Protein AF-0000000065873848 (afdb_homodimer)

Structure (mmCIF, N/CA/C/O backbone):
data_AF-0000000065873848-model_v1
#
loop_
_entity.id
_entity.type
_entity.pdbx_description
1 polymer 'Effector EagT6'
#
loop_
_atom_site.group_PDB
_atom_site.id
_atom_site.type_symbol
_atom_site.label_atom_id
_atom_site.label_alt_id
_atom_site.label_comp_id
_atom_site.label_asym_id
_atom_site.label_entity_id
_atom_site.label_seq_id
_atom_site.pdbx_PDB_ins_code
_atom_site.Cartn_x
_atom_site.Cartn_y
_atom_site.Cartn_z
_atom_site.occupancy
_atom_site.B_iso_or_equiv
_atom_site.auth_seq_id
_atom_site.auth_comp_id
_atom_site.auth_asym_id
_atom_site.auth_atom_id
_atom_site.pdbx_PDB_model_num
ATOM 1 N N . MET A 1 1 ? 19.609 -7.211 -2.258 1 93.44 1 MET A N 1
ATOM 2 C CA . MET A 1 1 ? 18.219 -7.328 -1.819 1 93.44 1 MET A CA 1
ATOM 3 C C . MET A 1 1 ? 18.031 -6.715 -0.436 1 93.44 1 MET A C 1
ATOM 5 O O . MET A 1 1 ? 18.953 -6.695 0.371 1 93.44 1 MET A O 1
ATOM 9 N N . THR A 1 2 ? 16.875 -6.137 -0.224 1 93.19 2 THR A N 1
ATOM 10 C CA . THR A 1 2 ? 16.547 -5.496 1.043 1 93.19 2 THR A CA 1
ATOM 11 C C . THR A 1 2 ? 15.289 -6.105 1.647 1 93.19 2 THR A C 1
ATOM 13 O O . THR A 1 2 ? 14.312 -6.367 0.936 1 93.19 2 THR A O 1
ATOM 16 N N . LEU A 1 3 ? 15.391 -6.34 2.955 1 95.75 3 LEU A N 1
ATOM 17 C CA . LEU A 1 3 ? 14.203 -6.812 3.662 1 95.75 3 LEU A CA 1
ATOM 18 C C . LEU A 1 3 ? 13.109 -5.754 3.645 1 95.75 3 LEU A C 1
ATOM 20 O O . LEU A 1 3 ? 13.344 -4.602 4.02 1 95.75 3 LEU A O 1
ATOM 24 N N . TYR A 1 4 ? 11.984 -6.121 3.141 1 96.69 4 TYR A N 1
ATOM 25 C CA . TYR A 1 4 ? 10.812 -5.262 3.049 1 96.69 4 TYR A CA 1
ATOM 26 C C . TYR A 1 4 ? 9.664 -5.816 3.893 1 96.69 4 TYR A C 1
ATOM 28 O O . TYR A 1 4 ? 9.352 -7.004 3.816 1 96.69 4 TYR A O 1
ATOM 36 N N . ARG A 1 5 ? 9.039 -4.875 4.59 1 95.75 5 ARG A N 1
ATOM 37 C CA . ARG A 1 5 ? 7.988 -5.289 5.52 1 95.75 5 ARG A CA 1
ATOM 38 C C . ARG A 1 5 ? 6.625 -4.797 5.055 1 95.75 5 ARG A C 1
ATOM 40 O O . ARG A 1 5 ? 6.457 -3.613 4.746 1 95.75 5 ARG A O 1
ATOM 47 N N . LEU A 1 6 ? 5.703 -5.684 4.859 1 96.44 6 LEU A N 1
ATOM 48 C CA . LEU A 1 6 ? 4.289 -5.336 4.801 1 96.44 6 LEU A CA 1
ATOM 49 C C . LEU A 1 6 ? 3.541 -5.906 6.004 1 96.44 6 LEU A C 1
ATOM 51 O O . LEU A 1 6 ? 4.109 -6.672 6.785 1 96.44 6 LEU A O 1
ATOM 55 N N . HIS A 1 7 ? 2.32 -5.473 6.211 1 95.88 7 HIS A N 1
ATOM 56 C CA . HIS A 1 7 ? 1.551 -5.848 7.395 1 95.88 7 HIS A CA 1
ATOM 57 C C . HIS A 1 7 ? 1.408 -7.363 7.496 1 95.88 7 HIS A C 1
ATOM 59 O O . HIS A 1 7 ? 1.459 -7.922 8.594 1 95.88 7 HIS A O 1
ATOM 65 N N . GLU A 1 8 ? 1.325 -8.086 6.375 1 96.38 8 GLU A N 1
ATOM 66 C CA . GLU A 1 8 ? 0.971 -9.5 6.355 1 96.38 8 GLU A CA 1
ATOM 67 C C . GLU A 1 8 ? 2.213 -10.375 6.234 1 96.38 8 GLU A C 1
ATOM 69 O O . GLU A 1 8 ? 2.143 -11.594 6.426 1 96.38 8 GLU A O 1
ATOM 74 N N . ALA A 1 9 ? 3.357 -9.758 5.879 1 96.62 9 ALA A N 1
ATOM 75 C CA . ALA A 1 9 ? 4.5 -10.602 5.543 1 96.62 9 ALA A CA 1
ATOM 76 C C . ALA A 1 9 ? 5.789 -9.789 5.488 1 96.62 9 ALA A C 1
ATOM 78 O O . ALA A 1 9 ? 5.75 -8.555 5.473 1 96.62 9 ALA A O 1
ATOM 79 N N . ASP A 1 10 ? 6.852 -10.508 5.48 1 97.12 10 ASP A N 1
ATOM 80 C CA . ASP A 1 10 ? 8.164 -9.984 5.117 1 97.12 10 ASP A CA 1
ATOM 81 C C . ASP A 1 10 ? 8.672 -10.625 3.826 1 97.12 10 ASP A C 1
ATOM 83 O O . ASP A 1 10 ? 8.367 -11.781 3.543 1 97.12 10 ASP A O 1
ATOM 87 N N . LEU A 1 11 ? 9.391 -9.844 3.064 1 97.88 11 LEU A N 1
ATOM 88 C CA . LEU A 1 11 ? 10.07 -10.406 1.9 1 97.88 11 LEU A CA 1
ATOM 89 C C . LEU A 1 11 ? 11.312 -9.586 1.549 1 97.88 11 LEU A C 1
ATOM 91 O O . LEU A 1 11 ? 11.492 -8.477 2.055 1 97.88 11 LEU A O 1
ATOM 95 N N . GLU A 1 12 ? 12.164 -10.125 0.773 1 97.94 12 GLU A N 1
ATOM 96 C CA . GLU A 1 12 ? 13.312 -9.383 0.254 1 97.94 12 GLU A CA 1
ATOM 97 C C . GLU A 1 12 ? 13.047 -8.891 -1.169 1 97.94 12 GLU A C 1
ATOM 99 O O . GLU A 1 12 ? 12.625 -9.672 -2.027 1 97.94 12 GLU A O 1
ATOM 104 N N . ILE A 1 13 ? 13.234 -7.637 -1.353 1 97.69 13 ILE A N 1
ATOM 105 C CA . ILE A 1 13 ? 13.031 -7.07 -2.682 1 97.69 13 ILE A CA 1
ATOM 106 C C . ILE A 1 13 ? 14.367 -6.613 -3.26 1 97.69 13 ILE A C 1
ATOM 108 O O . ILE A 1 13 ? 15.227 -6.105 -2.533 1 97.69 13 ILE A O 1
ATOM 112 N N . PRO A 1 14 ? 14.539 -6.852 -4.625 1 97 14 PRO A N 1
ATOM 113 C CA . PRO A 1 14 ? 15.75 -6.309 -5.246 1 97 14 PRO A CA 1
ATOM 114 C C . PRO A 1 14 ? 15.914 -4.809 -5.004 1 97 14 PRO A C 1
ATOM 116 O O . PRO A 1 14 ? 14.93 -4.062 -5.039 1 97 14 PRO A O 1
ATOM 119 N N . ASP A 1 15 ? 17.188 -4.324 -4.883 1 94.75 15 ASP A N 1
ATOM 120 C CA . ASP A 1 15 ? 17.484 -2.926 -4.578 1 94.75 15 ASP A CA 1
ATOM 121 C C . ASP A 1 15 ? 17.047 -2.012 -5.723 1 94.75 15 ASP A C 1
ATOM 123 O O . ASP A 1 15 ? 16.703 -0.852 -5.5 1 94.75 15 ASP A O 1
ATOM 127 N N . ALA A 1 16 ? 17.031 -2.549 -6.855 1 95.5 16 ALA A N 1
ATOM 128 C CA . ALA A 1 16 ? 16.75 -1.754 -8.047 1 95.5 16 ALA A CA 1
ATOM 129 C C . ALA A 1 16 ? 15.25 -1.505 -8.195 1 95.5 16 ALA A C 1
ATOM 131 O O . ALA A 1 16 ? 14.828 -0.668 -8.992 1 95.5 16 ALA A O 1
ATOM 132 N N . TRP A 1 17 ? 14.398 -2.234 -7.418 1 97.31 17 TRP A N 1
ATOM 133 C CA . TRP A 1 17 ? 12.961 -2.031 -7.5 1 97.31 17 TRP A CA 1
ATOM 134 C C . TRP A 1 17 ? 12.547 -0.736 -6.805 1 97.31 17 TRP A C 1
ATOM 136 O O . TRP A 1 17 ? 13.055 -0.416 -5.73 1 97.31 17 TRP A O 1
ATOM 146 N N . GLN A 1 18 ? 11.688 -0.024 -7.438 1 96.19 18 GLN A N 1
ATOM 147 C CA . GLN A 1 18 ? 11.211 1.233 -6.871 1 96.19 18 GLN A CA 1
ATOM 148 C C . GLN A 1 18 ? 9.906 1.032 -6.113 1 96.19 18 GLN A C 1
ATOM 150 O O . GLN A 1 18 ? 8.906 0.602 -6.691 1 96.19 18 GLN A O 1
ATOM 155 N N . ASP A 1 19 ? 9.992 1.387 -4.836 1 96.75 19 ASP A N 1
ATOM 156 C CA . ASP A 1 19 ? 8.82 1.24 -3.982 1 96.75 19 ASP A CA 1
ATOM 157 C C . ASP A 1 19 ? 7.871 2.426 -4.145 1 96.75 19 ASP A C 1
ATOM 159 O O . ASP A 1 19 ? 8.227 3.561 -3.816 1 96.75 19 ASP A O 1
ATOM 163 N N . GLN A 1 20 ? 6.664 2.105 -4.66 1 97.38 20 GLN A N 1
ATOM 164 C CA . GLN A 1 20 ? 5.621 3.113 -4.84 1 97.38 20 GLN A CA 1
ATOM 165 C C . GLN A 1 20 ? 4.355 2.736 -4.078 1 97.38 20 GLN A C 1
ATOM 167 O O . GLN A 1 20 ? 3.244 3.033 -4.523 1 97.38 20 GLN A O 1
ATOM 172 N N . SER A 1 21 ? 4.523 2.111 -2.941 1 98.12 21 SER A N 1
ATOM 173 C CA . SER A 1 21 ? 3.436 1.552 -2.146 1 98.12 21 SER A CA 1
ATOM 174 C C . SER A 1 21 ? 2.521 2.648 -1.611 1 98.12 21 SER A C 1
ATOM 176 O O . SER A 1 21 ? 2.973 3.766 -1.346 1 98.12 21 SER A O 1
ATOM 178 N N . ILE A 1 22 ? 1.263 2.268 -1.478 1 98.56 22 ILE A N 1
ATOM 179 C CA . ILE A 1 22 ? 0.252 3.129 -0.872 1 98.56 22 ILE A CA 1
ATOM 180 C C . ILE A 1 22 ? -0.549 2.338 0.16 1 98.56 22 ILE A C 1
ATOM 182 O O . ILE A 1 22 ? -1.135 1.301 -0.162 1 98.56 22 ILE A O 1
ATOM 186 N N . ASN A 1 23 ? -0.524 2.811 1.382 1 98.56 23 ASN A N 1
ATOM 187 C CA . ASN A 1 23 ? -1.433 2.262 2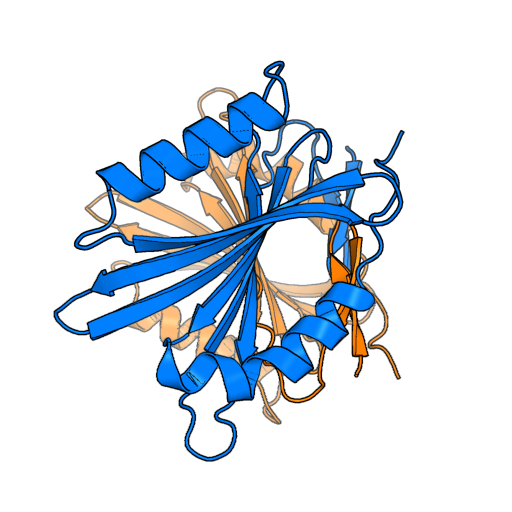.383 1 98.56 23 ASN A CA 1
ATOM 188 C C . ASN A 1 23 ? -2.734 3.057 2.455 1 98.56 23 ASN A C 1
ATOM 190 O O . ASN A 1 23 ? -2.715 4.27 2.672 1 98.56 23 ASN A O 1
ATOM 194 N N . ILE A 1 24 ? -3.787 2.322 2.23 1 98.62 24 ILE A N 1
ATOM 195 C CA . ILE A 1 24 ? -5.094 2.967 2.141 1 98.62 24 ILE A CA 1
ATOM 196 C C . ILE A 1 24 ? -6.035 2.377 3.189 1 98.62 24 ILE A C 1
ATOM 198 O O . ILE A 1 24 ? -6.207 1.159 3.264 1 98.62 24 ILE A O 1
ATOM 202 N N . PHE A 1 25 ? -6.664 3.277 3.951 1 98.5 25 PHE A N 1
ATOM 203 C CA . PHE A 1 25 ? -7.691 2.893 4.91 1 98.5 25 PHE A CA 1
ATOM 204 C C . PHE A 1 25 ? -8.992 3.635 4.637 1 98.5 25 PHE A C 1
ATOM 206 O O . PHE A 1 25 ? -9.008 4.863 4.531 1 98.5 25 PHE A O 1
ATOM 213 N N . LYS A 1 26 ? -10.008 2.869 4.527 1 98.25 26 LYS A N 1
ATOM 214 C CA . LYS A 1 26 ? -11.336 3.463 4.453 1 98.25 26 LYS A CA 1
ATOM 215 C C . LYS A 1 26 ? -11.945 3.623 5.848 1 98.25 26 LYS A C 1
ATOM 217 O O . LYS A 1 26 ? -11.984 2.668 6.625 1 98.25 26 LYS A O 1
ATOM 222 N N . LEU A 1 27 ? -12.281 4.824 6.109 1 98.31 27 LEU A N 1
ATOM 223 C CA . LEU A 1 27 ? -12.938 5.129 7.375 1 98.31 27 LEU A CA 1
ATOM 224 C C . LEU A 1 27 ? -14.453 5.074 7.23 1 98.31 27 LEU A C 1
ATOM 226 O O . LEU A 1 27 ? -15.016 5.68 6.316 1 98.31 27 LEU A O 1
ATOM 230 N N . PRO A 1 28 ? -15.07 4.336 8.164 1 97.62 28 PRO A N 1
ATOM 231 C CA . PRO A 1 28 ? -16.531 4.293 8.078 1 97.62 28 PRO A CA 1
ATOM 232 C C . PRO A 1 28 ? -17.188 5.621 8.445 1 97.62 28 PRO A C 1
ATOM 234 O O . PRO A 1 28 ? -16.547 6.484 9.047 1 97.62 28 PRO A O 1
ATOM 237 N N . ALA A 1 29 ? -18.453 5.699 7.977 1 96.5 29 ALA A N 1
ATOM 238 C CA . ALA A 1 29 ? -19.234 6.848 8.422 1 96.5 29 ALA A CA 1
ATOM 239 C C . ALA A 1 29 ? -19.281 6.91 9.945 1 96.5 29 ALA A C 1
ATOM 241 O O . ALA A 1 29 ? -19.172 5.887 10.625 1 96.5 29 ALA A O 1
ATOM 242 N N . SER A 1 30 ? -19.297 8.094 10.461 1 92.06 30 SER A N 1
ATOM 243 C CA . SER A 1 30 ? -19.359 8.352 11.891 1 92.06 30 SER A CA 1
ATOM 244 C C . SER A 1 30 ? -20.391 9.438 12.211 1 92.06 30 SER A C 1
ATOM 246 O O . SER A 1 30 ? -20.172 10.609 11.898 1 92.06 30 SER A O 1
ATOM 248 N N . GLY A 1 31 ? -21.484 9.016 12.836 1 92.88 31 GLY A N 1
ATOM 249 C CA . GLY A 1 31 ? -22.562 9.984 13.008 1 92.88 31 GLY A CA 1
ATOM 250 C C . GLY A 1 31 ? -23.125 10.492 11.695 1 92.88 31 GLY A C 1
ATOM 251 O O . GLY A 1 31 ? -23.5 9.703 10.82 1 92.88 31 GLY A O 1
ATOM 252 N N . PRO A 1 32 ? -23.156 11.836 11.602 1 95 32 PRO A N 1
ATOM 253 C CA . PRO A 1 32 ? -23.656 12.422 10.359 1 95 32 PRO A CA 1
ATOM 254 C C . PRO A 1 32 ? -22.609 12.445 9.25 1 95 32 PRO A C 1
ATOM 256 O O . PRO A 1 32 ? -22.922 12.758 8.102 1 95 32 PRO A O 1
ATOM 259 N N . ALA A 1 33 ? -21.375 12.141 9.648 1 95.88 33 ALA A N 1
ATOM 260 C CA . ALA A 1 33 ? -20.281 12.266 8.695 1 95.88 33 ALA A CA 1
ATOM 261 C C . ALA A 1 33 ? -20.266 11.078 7.73 1 95.88 33 ALA A C 1
ATOM 263 O O . ALA A 1 33 ? -20.516 9.938 8.133 1 95.88 33 ALA A O 1
ATOM 264 N N . ARG A 1 34 ? -20.031 11.414 6.469 1 96.31 34 ARG A N 1
ATOM 265 C CA . ARG A 1 34 ? -19.859 10.383 5.453 1 96.31 34 ARG A CA 1
ATOM 266 C C . ARG A 1 34 ? -18.516 9.672 5.613 1 96.31 34 ARG A C 1
ATOM 268 O O . ARG A 1 34 ? -17.719 10.047 6.461 1 96.31 34 ARG A O 1
ATOM 275 N N . GLU A 1 35 ? -18.281 8.633 4.812 1 97.94 35 GLU A N 1
ATOM 276 C CA . GLU A 1 35 ? -17.016 7.895 4.801 1 97.94 35 GLU A CA 1
ATOM 277 C C . GLU A 1 35 ? -15.844 8.797 4.426 1 97.94 35 GLU A C 1
ATOM 279 O O . GLU A 1 35 ? -16.031 9.789 3.707 1 97.94 35 GLU A O 1
ATOM 284 N N . ALA A 1 36 ? -14.727 8.484 4.941 1 98.12 36 ALA A N 1
ATOM 285 C CA . ALA A 1 36 ? -13.484 9.195 4.66 1 98.12 36 ALA A CA 1
ATOM 286 C C . ALA A 1 36 ? -12.367 8.227 4.293 1 98.12 36 ALA A C 1
ATOM 288 O O . ALA A 1 36 ? -12.586 7.016 4.207 1 98.12 36 ALA A O 1
ATOM 289 N N . SER A 1 37 ? -11.273 8.742 3.93 1 98.38 37 SER A N 1
ATOM 290 C CA . SER A 1 37 ? -10.125 7.895 3.629 1 98.38 37 SER A CA 1
ATOM 291 C C . SER A 1 37 ? -8.859 8.422 4.301 1 98.38 37 SER A C 1
ATOM 293 O O . SER A 1 37 ? -8.695 9.633 4.469 1 98.38 37 SER A O 1
ATOM 295 N N . PHE A 1 38 ? -8.094 7.555 4.762 1 98.81 38 PHE A N 1
ATOM 296 C CA . PHE A 1 38 ? -6.758 7.828 5.27 1 98.81 38 PHE A CA 1
ATOM 297 C C . PHE A 1 38 ? -5.707 7.086 4.449 1 98.81 38 PHE A C 1
ATOM 299 O O . PHE A 1 38 ? -5.746 5.855 4.352 1 98.81 38 PHE A O 1
ATOM 306 N N . VAL A 1 39 ? -4.754 7.82 3.889 1 98.88 39 VAL A N 1
ATOM 307 C CA . VAL A 1 39 ? -3.789 7.25 2.957 1 98.88 39 VAL A CA 1
ATOM 308 C C . VAL A 1 39 ? -2.371 7.586 3.414 1 98.88 39 VAL A C 1
ATOM 310 O O . VAL A 1 39 ? -2.096 8.719 3.828 1 98.88 39 VAL A O 1
ATOM 313 N N . ILE A 1 40 ? -1.443 6.625 3.328 1 98.75 40 ILE A N 1
ATOM 314 C CA . ILE A 1 40 ? -0.02 6.844 3.559 1 98.75 40 ILE A CA 1
ATOM 315 C C . ILE A 1 40 ? 0.768 6.488 2.301 1 98.75 40 ILE A C 1
ATOM 317 O O . ILE A 1 40 ? 0.718 5.348 1.83 1 98.75 40 ILE A O 1
ATOM 321 N N . SER A 1 41 ? 1.455 7.469 1.759 1 98.38 41 SER A N 1
ATOM 322 C CA . SER A 1 41 ? 2.234 7.289 0.539 1 98.38 41 SER A CA 1
ATOM 323 C C . SER A 1 41 ? 3.678 7.746 0.733 1 98.38 41 SER A C 1
ATOM 325 O O . SER A 1 41 ? 4.027 8.281 1.786 1 98.38 41 SER A O 1
ATOM 327 N N . ARG A 1 42 ? 4.566 7.438 -0.265 1 97.38 42 ARG A N 1
ATOM 328 C CA . ARG A 1 42 ? 5.98 7.797 -0.266 1 97.38 42 ARG A CA 1
ATOM 329 C C . ARG A 1 42 ? 6.32 8.688 -1.457 1 97.38 42 ARG A C 1
ATOM 331 O O . ARG A 1 42 ? 5.84 8.453 -2.568 1 97.38 42 ARG A O 1
ATOM 338 N N . ASP A 1 43 ? 7.035 9.695 -1.203 1 97.19 43 ASP A N 1
ATOM 339 C CA . ASP A 1 43 ? 7.477 10.609 -2.258 1 97.19 43 ASP A CA 1
ATOM 340 C C . ASP A 1 43 ? 8.992 10.789 -2.23 1 97.19 43 ASP A C 1
ATOM 342 O O . ASP A 1 43 ? 9.531 11.406 -1.311 1 97.19 43 ASP A O 1
ATOM 346 N N . ALA A 1 44 ? 9.641 10.391 -3.297 1 95.5 44 ALA A N 1
ATOM 347 C CA . ALA A 1 44 ? 11.102 10.414 -3.342 1 95.5 44 ALA A CA 1
ATOM 348 C C . ALA A 1 44 ? 11.609 11.703 -3.994 1 95.5 44 ALA A C 1
ATOM 350 O O . ALA A 1 44 ? 12.805 11.836 -4.27 1 95.5 44 ALA A O 1
ATOM 351 N N . SER A 1 45 ? 10.727 12.664 -4.215 1 95.94 45 SER A N 1
ATOM 352 C CA . SER A 1 45 ? 11.102 13.797 -5.047 1 95.94 45 SER A CA 1
ATOM 353 C C . SER A 1 45 ? 11.828 14.867 -4.234 1 95.94 45 SER A C 1
ATOM 355 O O . SER A 1 45 ? 12.312 15.852 -4.789 1 95.94 45 SER A O 1
ATOM 357 N N . GLN A 1 46 ? 11.914 14.664 -2.918 1 95.25 46 GLN A N 1
ATOM 358 C CA . GLN A 1 46 ? 12.672 15.617 -2.117 1 95.25 46 GLN A CA 1
ATOM 359 C C . GLN A 1 46 ? 14.117 15.703 -2.586 1 95.25 46 GLN A C 1
ATOM 361 O O . GLN A 1 46 ? 14.68 16.797 -2.701 1 95.25 46 GLN A O 1
ATOM 366 N N . GLY A 1 47 ? 14.75 14.531 -2.77 1 93.12 47 GLY A N 1
ATOM 367 C CA . GLY A 1 47 ? 16.156 14.5 -3.123 1 93.12 47 GLY A CA 1
ATOM 368 C C . GLY A 1 47 ? 17.047 15.148 -2.084 1 93.12 47 GLY A C 1
ATOM 369 O O . GLY A 1 47 ? 16.953 14.836 -0.895 1 93.12 47 GLY A O 1
ATOM 370 N N . ASP A 1 48 ? 17.875 16.078 -2.598 1 94.5 48 ASP A N 1
ATOM 371 C CA . ASP A 1 48 ? 18.828 16.75 -1.713 1 94.5 48 ASP A CA 1
ATOM 372 C C . ASP A 1 48 ? 18.281 18.078 -1.212 1 94.5 48 ASP A C 1
ATOM 374 O O . ASP A 1 48 ? 18.906 18.734 -0.379 1 94.5 48 ASP A O 1
ATOM 378 N N . ALA A 1 49 ? 17.094 18.438 -1.64 1 95.88 49 ALA A N 1
ATOM 379 C CA . ALA A 1 49 ? 16.516 19.719 -1.231 1 95.88 49 ALA A CA 1
ATOM 380 C C . ALA A 1 49 ? 16.203 19.719 0.259 1 95.88 49 ALA A C 1
ATOM 382 O O . ALA A 1 49 ? 15.836 18.688 0.826 1 95.88 49 ALA A O 1
ATOM 383 N N . PRO A 1 50 ? 16.359 20.891 0.873 1 97.62 50 PRO A N 1
ATOM 384 C CA . PRO A 1 50 ? 15.875 20.984 2.252 1 97.62 50 PRO A CA 1
ATOM 385 C C . PRO A 1 50 ? 14.398 20.641 2.385 1 97.62 50 PRO A C 1
ATOM 387 O O . PRO A 1 50 ? 13.602 20.953 1.497 1 97.62 50 PRO A O 1
ATOM 390 N N . PHE A 1 51 ? 14.109 20.016 3.514 1 97.94 51 PHE A N 1
ATOM 391 C CA . PHE A 1 51 ? 12.742 19.562 3.75 1 97.94 51 PHE A CA 1
ATOM 392 C C . PHE A 1 51 ? 11.758 20.719 3.643 1 97.94 51 PHE A C 1
ATOM 394 O O . PHE A 1 51 ? 10.68 20.562 3.061 1 97.94 51 PHE A O 1
ATOM 401 N N . ALA A 1 52 ? 12.086 21.859 4.137 1 97.62 52 ALA A N 1
ATOM 402 C CA . ALA A 1 52 ? 11.227 23.047 4.09 1 97.62 52 ALA A CA 1
ATOM 403 C C . ALA A 1 52 ? 10.93 23.438 2.646 1 97.62 52 ALA A C 1
ATOM 405 O O . ALA A 1 52 ? 9.797 23.812 2.322 1 97.62 52 ALA A O 1
ATOM 406 N N . ASP A 1 53 ? 11.945 23.359 1.798 1 98.19 53 ASP A N 1
ATOM 407 C CA . ASP A 1 53 ? 11.758 23.672 0.387 1 98.19 53 ASP A CA 1
ATOM 408 C C . ASP A 1 53 ? 10.859 22.656 -0.299 1 98.19 53 ASP A C 1
ATOM 410 O O . ASP A 1 53 ? 10.031 23.016 -1.143 1 98.19 53 ASP A O 1
ATOM 414 N N . TYR A 1 54 ? 11.102 21.438 0.066 1 98.19 54 TYR A N 1
ATOM 415 C CA . TYR A 1 54 ? 10.258 20.375 -0.464 1 98.19 54 TYR A CA 1
ATOM 416 C C . TYR A 1 54 ? 8.797 20.625 -0.132 1 98.19 54 TYR A C 1
ATOM 418 O O . TYR A 1 54 ? 7.934 20.562 -1.013 1 98.19 54 TYR A O 1
ATOM 426 N N . VAL A 1 55 ? 8.461 20.984 1.074 1 98.44 55 VAL A N 1
ATOM 427 C CA . VAL A 1 55 ? 7.082 21.203 1.508 1 98.44 55 VAL A CA 1
ATOM 428 C C . VAL A 1 55 ? 6.496 22.422 0.786 1 98.44 55 VAL A C 1
ATOM 430 O O . VAL A 1 55 ? 5.344 22.391 0.353 1 98.44 55 VAL A O 1
ATOM 433 N N . ALA A 1 56 ? 7.324 23.422 0.669 1 98.19 56 ALA A N 1
ATOM 434 C CA . ALA A 1 56 ? 6.875 24.609 -0.038 1 98.19 56 ALA A CA 1
ATOM 435 C C . ALA A 1 56 ? 6.477 24.281 -1.474 1 98.19 56 ALA A C 1
ATOM 437 O O . ALA A 1 56 ? 5.461 24.781 -1.973 1 98.19 56 ALA A O 1
ATOM 438 N N . ARG A 1 57 ? 7.266 23.484 -2.072 1 98.19 57 ARG A N 1
ATOM 439 C CA . ARG A 1 57 ? 6.973 23.078 -3.443 1 98.19 57 ARG A CA 1
ATOM 440 C C . ARG A 1 57 ? 5.68 22.266 -3.51 1 98.19 57 ARG A C 1
ATOM 442 O O . ARG A 1 57 ? 4.879 22.453 -4.43 1 98.19 57 ARG A O 1
ATOM 449 N N . GLN A 1 58 ? 5.48 21.344 -2.559 1 97.81 58 GLN A N 1
ATOM 450 C CA . GLN A 1 58 ? 4.246 20.578 -2.502 1 97.81 58 GLN A CA 1
ATOM 451 C C . GLN A 1 58 ? 3.031 21.484 -2.363 1 97.81 58 GLN A C 1
ATOM 453 O O . GLN A 1 58 ? 2.014 21.281 -3.029 1 97.81 58 GLN A O 1
ATOM 458 N N . LEU A 1 59 ? 3.148 22.469 -1.499 1 98.06 59 LEU A N 1
ATOM 459 C CA . LEU A 1 59 ? 2.059 23.406 -1.273 1 98.06 59 LEU A CA 1
ATOM 460 C C . LEU A 1 59 ? 1.785 24.234 -2.527 1 98.06 59 LEU A C 1
ATOM 462 O O . LEU A 1 59 ? 0.629 24.422 -2.914 1 98.06 59 LEU A O 1
ATOM 466 N N . GLU A 1 60 ? 2.824 24.688 -3.195 1 97.88 60 GLU A N 1
ATOM 467 C CA . GLU A 1 60 ? 2.691 25.438 -4.434 1 97.88 60 GLU A CA 1
ATOM 468 C C . GLU A 1 60 ? 1.982 24.625 -5.508 1 97.88 60 GLU A C 1
ATOM 470 O O . GLU A 1 60 ? 1.099 25.141 -6.203 1 97.88 60 GLU A O 1
ATOM 475 N N . ASN A 1 61 ? 2.402 23.391 -5.617 1 97.94 61 ASN A N 1
ATOM 476 C CA . ASN A 1 61 ? 1.771 22.5 -6.582 1 97.94 61 ASN A CA 1
ATOM 477 C C . ASN A 1 61 ? 0.281 22.328 -6.297 1 97.94 61 ASN A C 1
ATOM 479 O O . ASN A 1 61 ? -0.539 22.375 -7.219 1 97.94 61 ASN A O 1
ATOM 483 N N . ALA A 1 62 ? -0.058 22.125 -5.031 1 97 62 ALA A N 1
ATOM 484 C CA . ALA A 1 62 ? -1.46 21.984 -4.648 1 97 62 ALA A CA 1
ATOM 485 C C . ALA A 1 62 ? -2.258 23.234 -5.008 1 97 62 ALA A C 1
ATOM 487 O O . ALA A 1 62 ? -3.348 23.141 -5.574 1 97 62 ALA A O 1
ATOM 488 N N . GLU A 1 63 ? -1.715 24.391 -4.707 1 96.94 63 GLU A N 1
ATOM 489 C CA . GLU A 1 63 ? -2.371 25.672 -4.98 1 96.94 63 GLU A CA 1
ATOM 490 C C . GLU A 1 63 ? -2.639 25.844 -6.473 1 96.94 63 GLU A C 1
ATOM 492 O O . GLU A 1 63 ? -3.709 26.312 -6.867 1 96.94 63 GLU A O 1
ATOM 497 N N . LYS A 1 64 ? -1.708 25.406 -7.285 1 97.38 64 LYS A N 1
ATOM 498 C CA . LYS A 1 64 ? -1.801 25.578 -8.734 1 97.38 64 LYS A CA 1
ATOM 499 C C . LYS A 1 64 ? -2.76 24.562 -9.344 1 97.38 64 LYS A C 1
ATOM 501 O O . LYS A 1 64 ? -3.475 24.875 -10.297 1 97.38 64 LYS A O 1
ATOM 506 N N . GLN A 1 65 ? -2.832 23.438 -8.766 1 96.75 65 GLN A N 1
ATOM 507 C CA . GLN A 1 65 ? -3.496 22.328 -9.445 1 96.75 65 GLN A CA 1
ATOM 508 C C . GLN A 1 65 ? -4.918 22.141 -8.922 1 96.75 65 GLN A C 1
ATOM 510 O O . GLN A 1 65 ? -5.777 21.609 -9.633 1 96.75 65 GLN A O 1
ATOM 515 N N . LEU A 1 66 ? -5.191 22.578 -7.707 1 96.69 66 LEU A N 1
ATOM 516 C CA . LEU A 1 66 ? -6.473 22.266 -7.094 1 96.69 66 LEU A CA 1
ATOM 517 C C . LEU A 1 66 ? -7.434 23.438 -7.176 1 96.69 66 LEU A C 1
ATOM 519 O O . LEU A 1 66 ? -7.18 24.5 -6.586 1 96.69 66 LEU A O 1
ATOM 523 N N . PRO A 1 67 ? -8.547 23.266 -7.855 1 96.81 67 PRO A N 1
ATOM 524 C CA . PRO A 1 67 ? -9.5 24.375 -7.988 1 96.81 67 PRO A CA 1
ATOM 525 C C . PRO A 1 67 ? -10.047 24.844 -6.645 1 96.81 67 PRO A C 1
ATOM 527 O O . PRO A 1 67 ? -10.492 24.031 -5.832 1 96.81 67 PRO A O 1
ATOM 530 N N . GLY A 1 68 ? -10.055 26.234 -6.457 1 96.19 68 GLY A N 1
ATOM 531 C CA . GLY A 1 68 ? -10.617 26.797 -5.238 1 96.19 68 GLY A CA 1
ATOM 532 C C . GLY A 1 68 ? -9.773 26.5 -4.008 1 96.19 68 GLY A C 1
ATOM 533 O O . GLY A 1 68 ? -10.297 26.469 -2.891 1 96.19 68 GLY A O 1
ATOM 534 N N . PHE A 1 69 ? -8.625 26.359 -4.203 1 97.69 69 PHE A N 1
ATOM 535 C CA . PHE A 1 69 ? -7.695 26.031 -3.133 1 97.69 69 PHE A CA 1
ATOM 536 C C . PHE A 1 69 ? -7.719 27.094 -2.047 1 97.69 69 PHE A C 1
ATOM 538 O O . PHE A 1 69 ? -7.68 28.297 -2.344 1 97.69 69 PHE A O 1
ATOM 545 N N . LYS A 1 70 ? -7.789 26.672 -0.774 1 97.56 70 LYS A N 1
ATOM 546 C CA . LYS A 1 70 ? -7.68 27.5 0.416 1 97.56 70 LYS A CA 1
ATOM 547 C C . LYS A 1 70 ? -6.91 26.781 1.522 1 97.56 70 LYS A C 1
ATOM 549 O O . LYS A 1 70 ? -7.332 25.734 1.992 1 97.56 70 LYS A O 1
ATOM 554 N N . LEU A 1 71 ? -5.824 27.406 1.924 1 98.12 71 LEU A N 1
ATOM 555 C CA . LEU A 1 71 ? -5.035 26.875 3.031 1 98.12 71 LEU A CA 1
ATOM 556 C C . LEU A 1 71 ? -5.613 27.328 4.371 1 98.12 71 LEU A C 1
ATOM 558 O O . LEU A 1 71 ? -5.789 28.516 4.609 1 98.12 71 LEU A O 1
ATOM 562 N N . HIS A 1 72 ? -5.859 26.406 5.211 1 97.12 72 HIS A N 1
ATOM 563 C CA . HIS A 1 72 ? -6.41 26.719 6.52 1 97.12 72 HIS A CA 1
ATOM 564 C C . HIS A 1 72 ? -5.32 26.75 7.586 1 97.12 72 HIS A C 1
ATOM 566 O O . HIS A 1 72 ? -5.301 27.641 8.438 1 97.12 72 HIS A O 1
ATOM 572 N N . LYS A 1 73 ? -4.508 25.672 7.555 1 96.38 73 LYS A N 1
ATOM 573 C CA . LYS A 1 73 ? -3.484 25.547 8.594 1 96.38 73 LYS A CA 1
ATOM 574 C C . LYS A 1 73 ? -2.18 25.016 8.008 1 96.38 73 LYS A C 1
ATOM 576 O O . LYS A 1 73 ? -2.193 24.172 7.105 1 96.38 73 LYS A O 1
ATOM 581 N N . ARG A 1 74 ? -1.082 25.5 8.508 1 97.56 74 ARG A N 1
ATOM 582 C CA . ARG A 1 74 ? 0.261 24.953 8.344 1 97.56 74 ARG A CA 1
ATOM 583 C C . ARG A 1 74 ? 1 24.891 9.672 1 97.56 74 ARG A C 1
ATOM 585 O O . ARG A 1 74 ? 1.211 25.922 10.312 1 97.56 74 ARG A O 1
ATOM 592 N N . TRP A 1 75 ? 1.361 23.688 10.039 1 97.94 75 TRP A N 1
ATOM 593 C CA . TRP A 1 75 ? 2.041 23.531 11.32 1 97.94 75 TRP A CA 1
ATOM 594 C C . TRP A 1 75 ? 3.32 22.719 11.156 1 97.94 75 TRP A C 1
ATOM 596 O O . TRP A 1 75 ? 3.303 21.625 10.57 1 97.94 75 TRP A O 1
ATOM 606 N N . ASP A 1 76 ? 4.418 23.297 11.711 1 97.94 76 ASP A N 1
ATOM 607 C CA . ASP A 1 76 ? 5.637 22.5 11.844 1 97.94 76 ASP A CA 1
ATOM 608 C C . ASP A 1 76 ? 5.605 21.656 13.109 1 97.94 76 ASP A C 1
ATOM 610 O O . ASP A 1 76 ? 5.414 22.172 14.211 1 97.94 76 ASP A O 1
ATOM 614 N N . ILE A 1 77 ? 5.812 20.391 12.922 1 97.31 77 ILE A N 1
ATOM 615 C CA . ILE A 1 77 ? 5.766 19.5 14.078 1 97.31 77 ILE A CA 1
ATOM 616 C C . ILE A 1 77 ? 6.945 18.531 14.031 1 97.31 77 ILE A C 1
ATOM 618 O O . ILE A 1 77 ? 7.793 18.609 13.141 1 97.31 77 ILE A O 1
ATOM 622 N N . ASN A 1 78 ? 7.086 17.781 15.125 1 97.5 78 ASN A N 1
ATOM 623 C CA . ASN A 1 78 ? 8.102 16.734 15.258 1 97.5 78 ASN A CA 1
ATOM 624 C C . ASN A 1 78 ? 7.473 15.383 15.586 1 97.5 78 ASN A C 1
ATOM 626 O O . ASN A 1 78 ? 6.605 15.289 16.453 1 97.5 78 ASN A O 1
ATOM 630 N N . ILE A 1 79 ? 7.77 14.398 14.82 1 96.88 79 ILE A N 1
ATOM 631 C CA . ILE A 1 79 ? 7.309 13.039 15.062 1 96.88 79 ILE A CA 1
ATOM 632 C C . ILE A 1 79 ? 8.5 12.133 15.367 1 96.88 79 ILE A C 1
ATOM 634 O O . ILE A 1 79 ? 9.172 11.656 14.453 1 96.88 79 ILE A O 1
ATOM 638 N N . HIS A 1 80 ? 8.758 11.922 16.688 1 96.31 80 HIS A N 1
ATOM 639 C CA . HIS A 1 80 ? 9.836 11.062 17.141 1 96.31 80 HIS A CA 1
ATOM 640 C C . HIS A 1 80 ? 11.164 11.461 16.516 1 96.31 80 HIS A C 1
ATOM 642 O O . HIS A 1 80 ? 11.891 10.617 15.992 1 96.31 80 HIS A O 1
ATOM 648 N N . GLY A 1 81 ? 11.406 12.758 16.438 1 95.19 81 GLY A N 1
ATOM 649 C CA . GLY A 1 81 ? 12.703 13.242 15.984 1 95.19 81 GLY A CA 1
ATOM 650 C C . GLY A 1 81 ? 12.734 13.555 14.5 1 95.19 81 GLY A C 1
ATOM 651 O O . GLY A 1 81 ? 13.742 14.023 13.977 1 95.19 81 GLY A O 1
ATOM 652 N N . HIS A 1 82 ? 11.641 13.297 13.836 1 96.69 82 HIS A N 1
ATOM 653 C CA . HIS A 1 82 ? 11.547 13.602 12.414 1 96.69 82 HIS A CA 1
ATOM 654 C C . HIS A 1 82 ? 10.773 14.891 12.172 1 96.69 82 HIS A C 1
ATOM 656 O O . HIS A 1 82 ? 9.68 15.07 12.703 1 96.69 82 HIS A O 1
ATOM 662 N N . ALA A 1 83 ? 11.453 15.727 11.375 1 97.81 83 ALA A N 1
ATOM 663 C CA . ALA A 1 83 ? 10.727 16.938 10.977 1 97.81 83 ALA A CA 1
ATOM 664 C C . ALA A 1 83 ? 9.453 16.578 10.211 1 97.81 83 ALA A C 1
ATOM 666 O O . ALA A 1 83 ? 9.461 15.68 9.367 1 97.81 83 ALA A O 1
ATOM 667 N N . ALA A 1 84 ? 8.375 17.266 10.523 1 98.56 84 ALA A N 1
ATOM 668 C CA . ALA A 1 84 ? 7.102 17.047 9.836 1 98.56 84 ALA A CA 1
ATOM 669 C C . ALA A 1 84 ? 6.309 18.344 9.719 1 98.56 84 ALA A C 1
ATOM 671 O O . ALA A 1 84 ? 6.5 19.281 10.516 1 98.56 84 ALA A O 1
ATOM 672 N N . VAL A 1 85 ? 5.469 18.422 8.703 1 98.75 85 VAL A N 1
ATOM 673 C CA . VAL A 1 85 ? 4.598 19.578 8.492 1 98.75 85 VAL A CA 1
ATOM 674 C C . VAL A 1 85 ? 3.168 19.109 8.25 1 98.75 85 VAL A C 1
ATOM 676 O O . VAL A 1 85 ? 2.936 18.203 7.438 1 98.75 85 VAL A O 1
ATOM 679 N N . LEU A 1 86 ? 2.254 19.656 9 1 98.62 86 LEU A N 1
ATOM 680 C CA . LEU A 1 86 ? 0.831 19.422 8.789 1 98.62 86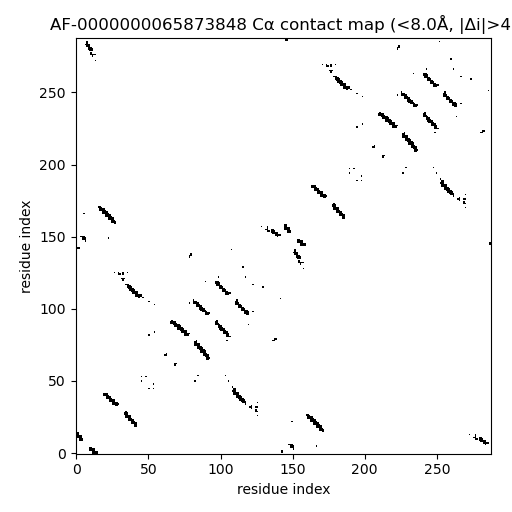 LEU A CA 1
ATOM 681 C C . LEU A 1 86 ? 0.21 20.531 7.957 1 98.62 86 LEU A C 1
ATOM 683 O O . LEU A 1 86 ? 0.409 21.719 8.258 1 98.62 86 LEU A O 1
ATOM 687 N N . LEU A 1 87 ? -0.445 20.203 6.871 1 98.44 87 LEU A N 1
ATOM 688 C CA . LEU A 1 87 ? -1.218 21.125 6.047 1 98.44 87 LEU A CA 1
ATOM 689 C C . LEU A 1 87 ? -2.699 20.766 6.066 1 98.44 87 LEU A C 1
ATOM 691 O O . LEU A 1 87 ? -3.066 19.609 5.793 1 98.44 87 LEU A O 1
ATOM 695 N N . ASP A 1 88 ? -3.555 21.703 6.465 1 97.94 88 ASP A N 1
ATOM 696 C CA . ASP A 1 88 ? -4.996 21.625 6.25 1 97.94 88 ASP A CA 1
ATOM 697 C C . ASP A 1 88 ? -5.43 22.562 5.121 1 97.94 88 ASP A C 1
ATOM 699 O O . ASP A 1 88 ? -5.219 23.766 5.191 1 97.94 88 ASP A O 1
ATOM 703 N N . TYR A 1 89 ? -6.012 21.953 4.098 1 98.06 89 TYR A N 1
ATOM 704 C CA . TYR A 1 89 ? -6.492 22.812 3.025 1 98.06 89 TYR A CA 1
ATOM 705 C C . TYR A 1 89 ? -7.73 22.219 2.363 1 98.06 89 TYR A C 1
ATOM 707 O O . TYR A 1 89 ? -8.016 21.031 2.518 1 98.06 89 TYR A O 1
ATOM 715 N N . GLN A 1 90 ? -8.508 23.047 1.689 1 97.44 90 GLN A N 1
ATOM 716 C CA . GLN A 1 90 ? -9.695 22.609 0.966 1 97.44 90 GLN A CA 1
ATOM 717 C C . GLN A 1 90 ? -9.625 23.016 -0.504 1 97.44 90 GLN A C 1
ATOM 719 O O . GLN A 1 90 ? -8.836 23.891 -0.876 1 97.44 90 GLN A O 1
ATOM 724 N N . TRP A 1 91 ? -10.328 22.297 -1.289 1 97.06 91 TRP A N 1
ATOM 725 C CA . TRP A 1 91 ? -10.477 22.547 -2.717 1 97.06 91 TRP A CA 1
ATOM 726 C C . TRP A 1 91 ? -11.805 22.016 -3.236 1 97.06 91 TRP A C 1
ATOM 728 O O . TRP A 1 91 ? -12.586 21.438 -2.477 1 97.06 91 TRP A O 1
ATOM 738 N N . GLN A 1 92 ? -12.062 22.359 -4.465 1 95.31 92 GLN A N 1
ATOM 739 C CA . GLN A 1 92 ? -13.352 21.969 -5.02 1 95.31 92 GLN A CA 1
ATOM 740 C C . GLN A 1 92 ? -13.188 20.891 -6.094 1 95.31 92 GLN A C 1
ATOM 742 O O . GLN A 1 92 ? -12.25 20.953 -6.895 1 95.31 92 GLN A O 1
ATOM 747 N N . ARG A 1 93 ? -13.945 19.891 -5.918 1 91.5 93 ARG A N 1
ATOM 748 C CA . ARG A 1 93 ? -14.031 18.844 -6.918 1 91.5 93 ARG A CA 1
ATOM 749 C C . ARG A 1 93 ? -15.477 18.578 -7.328 1 91.5 93 ARG A C 1
ATOM 751 O O . ARG A 1 93 ? -16.297 18.172 -6.504 1 91.5 93 ARG A O 1
ATOM 758 N N . GLU A 1 94 ? -15.781 18.844 -8.617 1 91.5 94 GLU A N 1
ATOM 759 C CA . GLU A 1 94 ? -17.125 18.656 -9.133 1 91.5 94 GLU A CA 1
ATOM 760 C C . GLU A 1 94 ? -18.156 19.422 -8.281 1 91.5 94 GLU A C 1
ATOM 762 O O . GLU A 1 94 ? -19.203 18.875 -7.926 1 91.5 94 GLU A O 1
ATOM 767 N N . GLY A 1 95 ? -17.828 20.516 -7.812 1 87.69 95 GLY A N 1
ATOM 768 C CA . GLY A 1 95 ? -18.734 21.406 -7.098 1 87.69 95 GLY A CA 1
ATOM 769 C C . GLY A 1 95 ? -18.781 21.125 -5.609 1 87.69 95 GLY A C 1
ATOM 770 O O . GLY A 1 95 ? -19.5 21.812 -4.871 1 87.69 95 GLY A O 1
ATOM 771 N N . ARG A 1 96 ? -18.094 20.094 -5.164 1 91.88 96 ARG A N 1
ATOM 772 C CA . ARG A 1 96 ? -18.078 19.75 -3.746 1 91.88 96 ARG A CA 1
ATOM 773 C C . ARG A 1 96 ? -16.75 20.156 -3.107 1 91.88 96 ARG A C 1
ATOM 775 O O . ARG A 1 96 ? -15.695 20.031 -3.727 1 91.88 96 ARG A O 1
ATOM 782 N N . ASP A 1 97 ? -16.906 20.656 -1.838 1 94.12 97 ASP A N 1
ATOM 783 C CA . ASP A 1 97 ? -15.711 21.016 -1.091 1 94.12 97 ASP A CA 1
ATOM 784 C C . ASP A 1 97 ? -15.039 19.781 -0.483 1 94.12 97 ASP A C 1
ATOM 786 O O . ASP A 1 97 ? -15.672 19.031 0.262 1 94.12 97 ASP A O 1
ATOM 790 N N . LEU A 1 98 ? -13.797 19.609 -0.834 1 96.94 98 LEU A N 1
ATOM 791 C CA . LEU A 1 98 ? -12.992 18.562 -0.207 1 96.94 98 LEU A CA 1
ATOM 792 C C . LEU A 1 98 ? -11.961 19.172 0.744 1 96.94 98 LEU A C 1
ATOM 794 O O . LEU A 1 98 ? -11.477 20.281 0.518 1 96.94 98 LEU A O 1
ATOM 798 N N . MET A 1 99 ? -11.797 18.484 1.824 1 96.88 99 MET A N 1
ATOM 799 C CA . MET A 1 99 ? -10.812 18.891 2.83 1 96.88 99 MET A CA 1
ATOM 800 C C . MET A 1 99 ? -9.742 17.812 3 1 96.88 99 MET A C 1
ATOM 802 O O . MET A 1 99 ? -10.055 16.641 3.215 1 96.88 99 MET A O 1
ATOM 806 N N . LEU A 1 100 ? -8.477 18.281 2.869 1 97.38 100 LEU A N 1
ATOM 807 C CA . LEU A 1 100 ? -7.348 17.375 3.105 1 97.38 100 LEU A CA 1
ATOM 808 C C . LEU A 1 100 ? -6.562 17.812 4.336 1 97.38 100 LEU A C 1
ATOM 810 O O . LEU A 1 100 ? -6.285 19 4.52 1 97.38 100 LEU A O 1
ATOM 814 N N . ARG A 1 101 ? -6.344 16.938 5.238 1 98.44 101 ARG A N 1
ATOM 815 C CA . ARG A 1 101 ? -5.309 17.047 6.262 1 98.44 101 ARG A CA 1
ATOM 816 C C . ARG A 1 101 ? -4.102 16.188 5.922 1 98.44 101 ARG A C 1
ATOM 818 O O . ARG A 1 101 ? -4.172 14.961 5.988 1 98.44 101 ARG A O 1
ATOM 825 N N . GLN A 1 102 ? -3.045 16.844 5.594 1 98.19 102 GLN A N 1
ATOM 826 C CA . GLN A 1 102 ? -1.869 16.141 5.086 1 98.19 102 GLN A CA 1
ATOM 827 C C . GLN A 1 102 ? -0.662 16.375 5.992 1 98.19 102 GLN A C 1
ATOM 829 O O . GLN A 1 102 ? -0.406 17.5 6.422 1 98.19 102 GLN A O 1
ATOM 834 N N . VAL A 1 103 ? 0.009 15.297 6.34 1 98.75 103 VAL A N 1
ATOM 835 C CA . VAL A 1 103 ? 1.244 15.398 7.109 1 98.75 103 VAL A CA 1
ATOM 836 C C . VAL A 1 103 ? 2.412 14.859 6.285 1 98.75 103 VAL A C 1
ATOM 838 O O . VAL A 1 103 ? 2.379 13.719 5.82 1 98.75 103 VAL A O 1
ATOM 841 N N . PHE A 1 104 ? 3.393 15.727 6.039 1 98.75 104 PHE A N 1
ATOM 842 C CA . PHE A 1 104 ? 4.664 15.344 5.438 1 98.75 104 PHE A CA 1
ATOM 843 C C . PHE A 1 104 ? 5.695 15.016 6.512 1 98.75 104 PHE A C 1
ATOM 845 O O . PHE A 1 104 ? 5.961 15.828 7.395 1 98.75 104 PHE A O 1
ATOM 852 N N . ILE A 1 105 ? 6.262 13.859 6.457 1 98.31 105 ILE A N 1
ATOM 853 C CA . ILE A 1 105 ? 7.262 13.43 7.426 1 98.31 105 ILE A CA 1
ATOM 854 C C . ILE A 1 105 ? 8.594 13.195 6.723 1 98.31 105 ILE A C 1
ATOM 856 O O . ILE A 1 105 ? 8.703 12.328 5.852 1 98.31 105 ILE A O 1
ATOM 860 N N . GLU A 1 106 ? 9.562 13.961 7.098 1 97.25 106 GLU A N 1
ATOM 861 C CA . GLU A 1 106 ? 10.875 13.805 6.465 1 97.25 106 GLU A CA 1
ATOM 862 C C . GLU A 1 106 ? 11.516 12.477 6.836 1 97.25 106 GLU A C 1
ATOM 864 O O . GLU A 1 106 ? 11.758 12.203 8.016 1 97.25 106 GLU A O 1
ATOM 869 N N . ARG A 1 107 ? 11.648 11.711 5.867 1 91.62 107 ARG A N 1
ATOM 870 C CA . ARG A 1 107 ? 12.305 10.414 6.02 1 91.62 107 ARG A CA 1
ATOM 871 C C . ARG A 1 107 ? 13 10 4.73 1 91.62 107 ARG A C 1
ATOM 873 O O . ARG A 1 107 ? 12.43 10.102 3.645 1 91.62 107 ARG A O 1
ATOM 880 N N . ARG A 1 108 ? 14.32 9.656 4.91 1 86 108 ARG A N 1
ATOM 881 C CA . ARG A 1 108 ? 15.055 9.188 3.738 1 86 108 ARG A CA 1
ATOM 882 C C . ARG A 1 108 ? 14.883 7.684 3.551 1 86 108 ARG A C 1
ATOM 884 O O . ARG A 1 108 ? 14.727 6.945 4.523 1 86 108 ARG A O 1
ATOM 891 N N . PRO A 1 109 ? 14.719 7.168 2.25 1 88.12 109 PRO A N 1
ATOM 892 C CA . PRO A 1 109 ? 14.969 7.883 0.998 1 88.12 109 PRO A CA 1
ATOM 893 C C . PRO A 1 109 ? 13.734 8.602 0.471 1 88.12 109 PRO A C 1
ATOM 895 O O . PRO A 1 109 ? 13.82 9.367 -0.495 1 88.12 109 PRO A O 1
ATOM 898 N N . ALA A 1 110 ? 12.609 8.422 1.097 1 94.25 110 ALA A N 1
ATOM 899 C CA . ALA A 1 110 ? 11.398 9.078 0.616 1 94.25 110 ALA A CA 1
ATOM 900 C C . ALA A 1 110 ? 10.625 9.719 1.768 1 94.25 110 ALA A C 1
ATOM 902 O O . ALA A 1 110 ? 10.531 9.141 2.854 1 94.25 110 ALA A O 1
ATOM 903 N N . VAL A 1 111 ? 10.078 10.938 1.419 1 97.62 111 VAL A N 1
ATOM 904 C CA . VAL A 1 111 ? 9.172 11.578 2.369 1 97.62 111 VAL A CA 1
ATOM 905 C C . VAL A 1 111 ? 7.918 10.727 2.539 1 97.62 111 VAL A C 1
ATOM 907 O O . VAL A 1 111 ? 7.344 10.25 1.556 1 97.62 111 VAL A O 1
ATOM 910 N N . LEU A 1 112 ? 7.59 10.461 3.832 1 98.06 112 LEU A N 1
ATOM 911 C CA . LEU A 1 112 ? 6.332 9.789 4.125 1 98.06 112 LEU A CA 1
ATOM 912 C C . LEU A 1 112 ? 5.188 10.797 4.223 1 98.06 112 LEU A C 1
ATOM 914 O O . LEU A 1 112 ? 5.301 11.805 4.918 1 98.06 112 LEU A O 1
ATOM 918 N N . ILE A 1 113 ? 4.086 10.531 3.469 1 98.69 113 ILE A N 1
ATOM 919 C CA . ILE A 1 113 ? 2.973 11.469 3.43 1 98.69 113 ILE A CA 1
ATOM 920 C C . ILE A 1 113 ? 1.701 10.789 3.928 1 98.69 113 ILE A C 1
ATOM 922 O O . ILE A 1 113 ? 1.278 9.773 3.379 1 98.69 113 ILE A O 1
ATOM 926 N N . THR A 1 114 ? 1.087 11.297 4.977 1 98.75 114 THR A N 1
ATOM 927 C CA . THR A 1 114 ? -0.221 10.836 5.434 1 98.75 114 THR A CA 1
ATOM 928 C C . THR A 1 114 ? -1.311 11.828 5.035 1 98.75 114 THR A C 1
ATOM 930 O O . THR A 1 114 ? -1.111 13.039 5.121 1 98.75 114 THR A O 1
ATOM 933 N N . THR A 1 115 ? -2.441 11.328 4.547 1 98.69 115 THR A N 1
ATOM 934 C CA . THR A 1 115 ?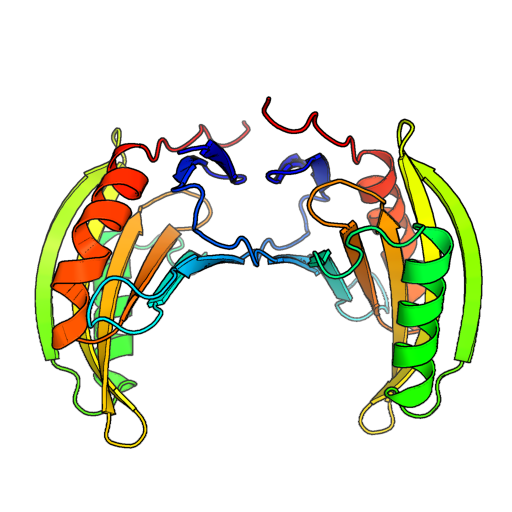 -3.502 12.195 4.047 1 98.69 115 THR A CA 1
ATOM 935 C C . THR A 1 115 ? -4.867 11.711 4.52 1 98.69 115 THR A C 1
ATOM 937 O O . THR A 1 115 ? -5.336 10.656 4.094 1 98.69 115 THR A O 1
ATOM 940 N N . LEU A 1 116 ? -5.453 12.461 5.398 1 98.75 116 LEU A N 1
ATOM 941 C CA . LEU A 1 116 ? -6.875 12.305 5.688 1 98.75 116 LEU A CA 1
ATOM 942 C C . LEU A 1 116 ? -7.719 13.117 4.711 1 98.75 116 LEU A C 1
ATOM 944 O O . LEU A 1 116 ? -7.543 14.328 4.59 1 98.75 116 LEU A O 1
ATOM 948 N N . THR A 1 117 ? -8.57 12.43 3.943 1 98 117 THR A N 1
ATOM 949 C CA . THR A 1 117 ? -9.461 13.086 2.99 1 98 117 THR A CA 1
ATOM 950 C C . THR A 1 117 ? -10.906 13.008 3.467 1 98 117 THR A C 1
ATOM 952 O O . THR A 1 117 ? -11.43 11.922 3.707 1 98 117 THR A O 1
ATOM 955 N N . THR A 1 118 ? -11.484 14.117 3.588 1 97.38 118 THR A N 1
ATOM 956 C CA . THR A 1 118 ? -12.867 14.242 4.016 1 97.38 118 THR A CA 1
ATOM 957 C C . THR A 1 118 ? -13.453 15.578 3.574 1 97.38 118 THR A C 1
ATOM 959 O O . THR A 1 118 ? -13.086 16.109 2.521 1 97.38 118 THR A O 1
ATOM 962 N N . THR A 1 119 ? -14.555 16.094 4.199 1 96.31 119 THR A N 1
ATOM 963 C CA . THR A 1 119 ? -15.102 17.422 3.975 1 96.31 119 THR A CA 1
ATOM 964 C C . THR A 1 119 ? -14.922 18.297 5.215 1 96.31 119 THR A C 1
ATOM 966 O O . THR A 1 119 ? -14.742 17.781 6.32 1 96.31 119 THR A O 1
ATOM 969 N N . PRO A 1 120 ? -14.922 19.641 4.945 1 95 120 PRO A N 1
ATOM 970 C CA . PRO A 1 120 ? -14.828 20.516 6.117 1 95 120 PRO A CA 1
ATOM 971 C C . PRO A 1 120 ? -15.867 20.188 7.184 1 95 120 PRO A C 1
ATOM 973 O O . PRO A 1 120 ? -15.547 20.188 8.375 1 95 120 PRO A O 1
ATOM 976 N N . ALA A 1 121 ? -17.047 19.812 6.809 1 95.12 121 ALA A N 1
ATOM 977 C CA . ALA A 1 121 ? -18.125 19.531 7.746 1 95.12 121 ALA A CA 1
ATOM 978 C C . ALA A 1 121 ? -17.922 18.203 8.445 1 95.12 121 ALA A C 1
ATOM 980 O O . ALA A 1 121 ? -18.297 18.031 9.609 1 95.12 121 ALA A O 1
ATOM 981 N N . ASP A 1 122 ? -17.25 17.281 7.836 1 97.25 122 ASP A N 1
ATOM 982 C CA . ASP A 1 122 ? -17.109 15.922 8.359 1 97.25 122 ASP A CA 1
ATOM 983 C C . ASP A 1 122 ? -15.82 15.773 9.164 1 97.25 122 ASP A C 1
ATOM 985 O O . ASP A 1 122 ? -15.672 14.828 9.938 1 97.25 122 ASP A O 1
ATOM 989 N N . LEU A 1 123 ? -14.891 16.703 9.008 1 96.69 123 LEU A N 1
ATOM 990 C CA . LEU A 1 123 ? -13.562 16.578 9.602 1 96.69 123 LEU A CA 1
ATOM 991 C C . LEU A 1 123 ? -13.664 16.391 11.117 1 96.69 123 LEU A C 1
ATOM 993 O O . LEU A 1 123 ? -13.039 15.492 11.68 1 96.69 123 LEU A O 1
ATOM 997 N N . PRO A 1 124 ? -14.5 17.172 11.805 1 96.62 124 PRO A N 1
ATOM 998 C CA . PRO A 1 124 ? -14.555 17.031 13.258 1 96.62 124 PRO A CA 1
ATOM 999 C C . PRO A 1 124 ? -14.945 15.609 13.688 1 96.62 124 PRO A C 1
ATOM 1001 O O . PRO A 1 124 ? -14.562 15.172 14.781 1 96.62 124 PRO A O 1
ATOM 1004 N N . HIS A 1 125 ? -15.633 14.891 12.891 1 97.31 125 HIS A N 1
ATOM 1005 C CA . HIS A 1 125 ? -16.109 13.562 13.234 1 97.31 125 HIS A CA 1
ATOM 1006 C C . HIS A 1 125 ? -15.039 12.508 12.977 1 97.31 125 HIS A C 1
ATOM 1008 O O . HIS A 1 125 ? -15.039 11.445 13.602 1 97.31 125 HIS A O 1
ATOM 1014 N N . HIS A 1 126 ? -14.109 12.734 12.062 1 97.88 126 HIS A N 1
ATOM 1015 C CA . HIS A 1 126 ? -13.062 11.773 11.719 1 97.88 126 HIS A CA 1
ATOM 1016 C C . HIS A 1 126 ? -11.758 12.094 12.438 1 97.88 126 HIS A C 1
ATOM 1018 O O . HIS A 1 126 ? -10.898 11.219 12.594 1 97.88 126 HIS A O 1
ATOM 1024 N N . GLU A 1 127 ? -11.633 13.312 12.891 1 97.06 127 GLU A N 1
ATOM 1025 C CA . GLU A 1 127 ? -10.383 13.836 13.422 1 97.06 127 GLU A CA 1
ATOM 1026 C C . GLU A 1 127 ? -9.938 13.047 14.656 1 97.06 127 GLU A C 1
ATOM 1028 O O . GLU A 1 127 ? -8.766 12.703 14.789 1 97.06 127 GLU A O 1
ATOM 1033 N N . PRO A 1 128 ? -10.82 12.711 15.594 1 96.94 128 PRO A N 1
ATOM 1034 C CA . PRO A 1 128 ? -10.352 12.016 16.797 1 96.94 128 PRO A CA 1
ATOM 1035 C C . PRO A 1 128 ? -9.688 10.68 16.484 1 96.94 128 PRO A C 1
ATOM 1037 O O . PRO A 1 128 ? -8.609 10.383 17 1 96.94 128 PRO A O 1
ATOM 1040 N N . ALA A 1 129 ? -10.273 9.883 15.648 1 97.25 129 ALA A N 1
ATOM 1041 C CA . ALA A 1 129 ? -9.695 8.594 15.281 1 97.25 129 ALA A CA 1
ATOM 1042 C C . ALA A 1 129 ? -8.375 8.773 14.539 1 97.25 129 ALA A C 1
ATOM 1044 O O . ALA A 1 129 ? -7.414 8.039 14.781 1 97.25 129 ALA A O 1
ATOM 1045 N N . TRP A 1 130 ? -8.367 9.734 13.703 1 98.06 130 TRP A N 1
ATOM 1046 C CA . TRP A 1 130 ? -7.145 10.031 12.961 1 98.06 130 TRP A CA 1
ATOM 1047 C C . TRP A 1 130 ? -6.023 10.453 13.898 1 98.06 130 TRP A C 1
ATOM 1049 O O . TRP A 1 130 ? -4.891 9.977 13.773 1 98.06 130 TRP A O 1
ATOM 1059 N N . LYS A 1 131 ? -6.285 11.352 14.812 1 97.5 131 LYS A N 1
ATOM 1060 C CA . LYS A 1 131 ? -5.289 11.82 15.773 1 97.5 131 LYS A CA 1
ATOM 1061 C C . LYS A 1 131 ? -4.73 10.664 16.594 1 97.5 131 LYS A C 1
ATOM 1063 O O . LYS A 1 131 ? -3.525 10.594 16.844 1 97.5 131 LYS A O 1
ATOM 1068 N N . GLN A 1 132 ? -5.605 9.836 16.953 1 97.12 132 GLN A N 1
ATOM 1069 C CA . GLN A 1 132 ? -5.164 8.664 17.703 1 97.12 132 GLN A CA 1
ATOM 1070 C C . GLN A 1 132 ? -4.184 7.824 16.891 1 97.12 132 GLN A C 1
ATOM 1072 O O . GLN A 1 132 ? -3.129 7.43 17.406 1 97.12 132 GLN A O 1
ATOM 1077 N N . ALA A 1 133 ? -4.523 7.52 15.664 1 98.31 133 ALA A N 1
ATOM 1078 C CA . ALA A 1 133 ? -3.635 6.758 14.789 1 98.31 133 ALA A CA 1
ATO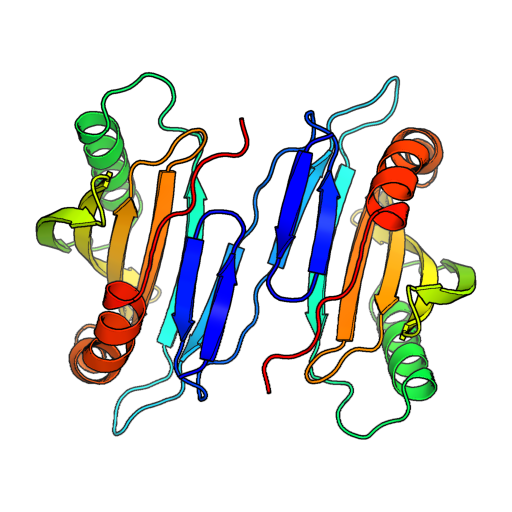M 1079 C C . ALA A 1 133 ? -2.287 7.457 14.633 1 98.31 133 ALA A C 1
ATOM 1081 O O . ALA A 1 133 ? -1.235 6.844 14.82 1 98.31 133 ALA A O 1
ATOM 1082 N N . MET A 1 134 ? -2.348 8.766 14.398 1 98.25 134 MET A N 1
ATOM 1083 C CA . MET A 1 134 ? -1.135 9.531 14.133 1 98.25 134 MET A CA 1
ATOM 1084 C C . MET A 1 134 ? -0.259 9.609 15.383 1 98.25 134 MET A C 1
ATOM 1086 O O . MET A 1 134 ? 0.97 9.625 15.281 1 98.25 134 MET A O 1
ATOM 1090 N N . GLN A 1 135 ? -0.882 9.633 16.5 1 97.5 135 GLN A N 1
ATOM 1091 C CA . GLN A 1 135 ? -0.131 9.727 17.75 1 97.5 135 GLN A CA 1
ATOM 1092 C C . GLN A 1 135 ? 0.648 8.438 18.016 1 97.5 135 GLN A C 1
ATOM 1094 O O . GLN A 1 135 ? 1.651 8.461 18.734 1 97.5 135 GLN A O 1
ATOM 1099 N N . THR A 1 136 ? 0.165 7.402 17.453 1 98.19 136 THR A N 1
ATOM 1100 C CA . THR A 1 136 ? 0.814 6.121 17.719 1 98.19 136 THR A CA 1
ATOM 1101 C C . THR A 1 136 ? 1.872 5.828 16.656 1 98.19 136 THR A C 1
ATOM 1103 O O . THR A 1 136 ? 2.604 4.844 16.75 1 98.19 136 THR A O 1
ATOM 1106 N N . LEU A 1 137 ? 1.977 6.633 15.641 1 98.12 137 LEU A N 1
ATOM 1107 C CA . LEU A 1 137 ? 2.906 6.387 14.547 1 98.12 137 LEU A CA 1
ATOM 1108 C C . LEU A 1 137 ? 4.352 6.504 15.023 1 98.12 137 LEU A C 1
ATOM 1110 O O . LEU A 1 137 ? 4.754 7.547 15.539 1 98.12 137 LEU A O 1
ATOM 1114 N N . VAL A 1 138 ? 5.125 5.465 14.836 1 97.25 138 VAL A N 1
ATOM 1115 C CA . VAL A 1 138 ? 6.539 5.43 15.203 1 97.25 138 VAL A CA 1
ATOM 1116 C C . VAL A 1 138 ? 7.379 5.051 13.984 1 97.25 138 VAL A C 1
ATOM 1118 O O . VAL A 1 138 ? 7.32 3.914 13.508 1 97.25 138 VAL A O 1
ATOM 1121 N N . PRO A 1 139 ? 8.148 6.02 13.477 1 95.62 139 PRO A N 1
ATOM 1122 C CA . PRO A 1 139 ? 9.039 5.668 12.367 1 95.62 139 PRO A CA 1
ATOM 1123 C C . PRO A 1 139 ? 10.055 4.594 12.758 1 95.62 139 PRO A C 1
ATOM 1125 O O . PRO A 1 139 ? 10.555 4.586 13.883 1 95.62 139 PRO A O 1
ATOM 1128 N N . ARG A 1 140 ? 10.305 3.746 11.82 1 92.88 140 ARG A N 1
ATOM 1129 C CA . ARG A 1 140 ? 11.328 2.721 12.008 1 92.88 140 ARG A CA 1
ATOM 1130 C C . ARG A 1 140 ? 12.672 3.18 11.445 1 92.88 140 ARG A C 1
ATOM 1132 O O . ARG A 1 140 ? 12.719 3.994 10.523 1 92.88 140 ARG A O 1
ATOM 1139 N N . PRO A 1 141 ? 13.695 2.605 12.062 1 84.94 141 PRO A N 1
ATOM 1140 C CA . PRO A 1 141 ? 15 2.92 11.461 1 84.94 141 PRO A CA 1
ATOM 1141 C C . PRO A 1 141 ? 15.148 2.365 10.047 1 84.94 141 PRO A C 1
ATOM 1143 O O . PRO A 1 141 ? 14.562 1.332 9.719 1 84.94 141 PRO A O 1
ATOM 1146 N N . THR A 1 142 ? 15.758 3.166 9.172 1 76.44 142 THR A N 1
ATOM 1147 C CA . THR A 1 142 ? 16.047 2.678 7.828 1 76.44 142 THR A CA 1
ATOM 1148 C C . THR A 1 142 ? 17.047 1.526 7.875 1 76.44 142 THR A C 1
ATOM 1150 O O . THR A 1 142 ? 18.047 1.591 8.602 1 76.44 142 THR A O 1
ATOM 1153 N N . PRO A 1 143 ? 16.594 0.368 7.191 1 63.03 143 PRO A N 1
ATOM 1154 C CA . PRO A 1 143 ? 17.547 -0.747 7.238 1 63.03 143 PRO A CA 1
ATOM 1155 C C . PRO A 1 143 ? 18.938 -0.351 6.773 1 63.03 143 PRO A C 1
ATOM 1157 O O . PRO A 1 143 ? 19.078 0.496 5.891 1 63.03 143 PRO A O 1
ATOM 1160 N N . SER A 1 144 ? 20.016 -0.433 7.66 1 54.53 144 SER A N 1
ATOM 1161 C CA . SER A 1 144 ? 21.422 -0.18 7.324 1 54.53 144 SER A CA 1
ATOM 1162 C C . SER A 1 144 ? 21.844 -0.972 6.094 1 54.53 144 SER A C 1
ATOM 1164 O O . SER A 1 144 ? 21.344 -2.07 5.852 1 54.53 144 SER A O 1
ATOM 1166 N N . MET B 1 1 ? -8.18 -0.853 18.703 1 93.38 1 MET B N 1
ATOM 1167 C CA . MET B 1 1 ? -7.098 -0.495 17.797 1 93.38 1 MET B CA 1
ATOM 1168 C C . MET B 1 1 ? -6.152 -1.675 17.594 1 93.38 1 MET B C 1
ATOM 1170 O O . MET B 1 1 ? -5.992 -2.514 18.469 1 93.38 1 MET B O 1
ATOM 1174 N N . THR B 1 2 ? -5.625 -1.775 16.391 1 93.19 2 THR B N 1
ATOM 1175 C CA . THR B 1 2 ? -4.711 -2.852 16.031 1 93.19 2 THR B CA 1
ATOM 1176 C C . THR B 1 2 ? -3.381 -2.287 15.531 1 93.19 2 THR B C 1
ATOM 1178 O O . THR B 1 2 ? -3.357 -1.315 14.773 1 93.19 2 THR B O 1
ATOM 1181 N N . LEU B 1 3 ? -2.32 -2.928 16.031 1 95.69 3 LEU B N 1
ATOM 1182 C CA . LEU B 1 3 ? -1.003 -2.555 15.523 1 95.69 3 LEU B CA 1
ATOM 1183 C C . LEU B 1 3 ? -0.871 -2.889 14.047 1 95.69 3 LEU B C 1
ATOM 1185 O O . LEU B 1 3 ? -1.134 -4.02 13.633 1 95.69 3 LEU B O 1
ATOM 1189 N N . TYR B 1 4 ? -0.572 -1.91 13.273 1 96.69 4 TYR B N 1
ATOM 1190 C CA . TYR B 1 4 ? -0.39 -2.029 11.828 1 96.69 4 TYR B CA 1
ATOM 1191 C C . TYR B 1 4 ? 1.042 -1.694 11.43 1 96.69 4 TYR B C 1
ATOM 1193 O O . TYR B 1 4 ? 1.586 -0.67 11.852 1 96.69 4 TYR B O 1
ATOM 1201 N N . ARG B 1 5 ? 1.545 -2.541 10.539 1 95.69 5 ARG B N 1
ATOM 1202 C CA . ARG B 1 5 ? 2.945 -2.393 10.156 1 95.69 5 ARG B CA 1
ATOM 1203 C C . ARG B 1 5 ? 3.07 -1.948 8.703 1 95.69 5 ARG B C 1
ATOM 1205 O O . ARG B 1 5 ? 2.463 -2.545 7.812 1 95.69 5 ARG B O 1
ATOM 1212 N N . LEU B 1 6 ? 3.713 -0.845 8.469 1 96.31 6 LEU B N 1
ATOM 1213 C CA . LEU B 1 6 ? 4.242 -0.513 7.152 1 96.31 6 LEU B CA 1
ATOM 1214 C C . LEU B 1 6 ? 5.77 -0.543 7.156 1 96.31 6 LEU B C 1
ATOM 1216 O O . LEU B 1 6 ? 6.387 -0.661 8.219 1 96.31 6 LEU B O 1
ATOM 1220 N N . HIS B 1 7 ? 6.371 -0.515 5.98 1 95.69 7 HIS B N 1
ATOM 1221 C CA . HIS B 1 7 ? 7.816 -0.649 5.852 1 95.69 7 HIS B CA 1
ATOM 1222 C C . HIS B 1 7 ? 8.539 0.435 6.645 1 95.69 7 HIS B C 1
ATOM 1224 O O . HIS B 1 7 ? 9.586 0.177 7.242 1 95.69 7 HIS B O 1
ATOM 1230 N N . GLU B 1 8 ? 7.973 1.643 6.758 1 96.25 8 GLU B N 1
ATOM 1231 C CA . GLU B 1 8 ? 8.672 2.805 7.305 1 96.25 8 GLU B CA 1
ATOM 1232 C C . GLU B 1 8 ? 8.289 3.041 8.766 1 96.25 8 GLU B C 1
ATOM 1234 O O . GLU B 1 8 ? 8.938 3.826 9.461 1 96.25 8 GLU B O 1
ATOM 1239 N N . ALA B 1 9 ? 7.215 2.375 9.219 1 96.5 9 ALA B N 1
ATOM 1240 C CA . ALA B 1 9 ? 6.703 2.75 10.539 1 96.5 9 ALA B CA 1
ATOM 1241 C C . ALA B 1 9 ? 5.715 1.708 11.055 1 96.5 9 ALA B C 1
ATOM 1243 O O . ALA B 1 9 ? 5.254 0.849 10.305 1 96.5 9 ALA B O 1
ATOM 1244 N N . ASP B 1 10 ? 5.449 1.826 12.32 1 97.06 10 ASP B N 1
ATOM 1245 C CA . ASP B 1 10 ? 4.316 1.168 12.961 1 97.06 10 ASP B CA 1
ATOM 1246 C C . ASP B 1 10 ? 3.299 2.191 13.461 1 97.06 10 ASP B C 1
ATOM 1248 O O . ASP B 1 10 ? 3.664 3.305 13.844 1 97.06 10 ASP B O 1
ATOM 1252 N N . LEU B 1 11 ? 2.061 1.803 13.406 1 97.88 11 LEU B N 1
ATOM 1253 C CA . LEU B 1 11 ? 1.021 2.625 14.016 1 97.88 11 LEU B CA 1
ATOM 1254 C C . LEU B 1 11 ? -0.173 1.773 14.43 1 97.88 11 LEU B C 1
ATOM 1256 O O . LEU B 1 11 ? -0.28 0.611 14.031 1 97.88 11 LEU B O 1
ATOM 1260 N N . GLU B 1 12 ? -1.004 2.293 15.25 1 97.88 12 GLU B N 1
ATOM 1261 C CA . GLU B 1 12 ? -2.256 1.627 15.594 1 97.88 12 GLU B CA 1
ATOM 1262 C C . GLU B 1 12 ? -3.428 2.211 14.812 1 97.88 12 GLU B C 1
ATOM 1264 O O . GLU B 1 12 ? -3.594 3.432 14.75 1 97.88 12 GLU B O 1
ATOM 1269 N N . ILE B 1 13 ? -4.145 1.336 14.188 1 97.69 13 ILE B N 1
ATOM 1270 C CA . ILE B 1 13 ? -5.301 1.792 13.43 1 97.69 13 ILE B CA 1
ATOM 1271 C C . ILE B 1 13 ? -6.582 1.29 14.086 1 97.69 13 ILE B C 1
ATOM 1273 O O . ILE B 1 13 ? -6.629 0.171 14.602 1 97.69 13 ILE B O 1
ATOM 1277 N N . PRO B 1 14 ? -7.648 2.191 14.055 1 97 14 PRO B N 1
ATOM 1278 C CA . PRO B 1 14 ? -8.938 1.702 14.555 1 97 14 PRO B CA 1
ATOM 1279 C C . PRO B 1 14 ? -9.391 0.424 13.852 1 97 14 PRO B C 1
ATOM 1281 O O . PRO B 1 14 ? -9.211 0.282 12.641 1 97 14 PRO B O 1
ATOM 1284 N N . ASP B 1 15 ? -10.117 -0.485 14.602 1 94.81 15 ASP B N 1
ATOM 1285 C CA . ASP B 1 15 ? -10.555 -1.774 14.07 1 94.81 15 ASP B CA 1
ATOM 1286 C C . ASP B 1 15 ? -11.578 -1.594 12.953 1 94.81 15 ASP B C 1
ATOM 1288 O O . ASP B 1 15 ? -11.664 -2.422 12.047 1 94.81 15 ASP B O 1
ATOM 1292 N N . ALA B 1 16 ? -12.25 -0.545 13.023 1 95.5 16 ALA B N 1
ATOM 1293 C CA . ALA B 1 16 ? -13.344 -0.309 12.078 1 95.5 16 ALA B CA 1
ATOM 1294 C C . ALA B 1 16 ? -12.805 0.167 10.734 1 95.5 16 ALA B C 1
ATOM 1296 O O . ALA B 1 16 ? -13.539 0.2 9.742 1 95.5 16 ALA B O 1
ATOM 1297 N N . TRP B 1 17 ? -11.508 0.564 10.664 1 97.38 17 TRP B N 1
ATOM 1298 C CA . TRP B 1 17 ? -10.938 1.013 9.398 1 97.38 17 TRP B CA 1
ATOM 1299 C C . TRP B 1 17 ? -10.68 -0.167 8.469 1 97.38 17 TRP B C 1
ATOM 1301 O O . TRP B 1 17 ? -10.211 -1.22 8.906 1 97.38 17 TRP B O 1
ATOM 1311 N N . GLN B 1 18 ? -11.031 0.013 7.246 1 96.19 18 GLN B N 1
ATOM 1312 C CA . GLN B 1 18 ? -10.828 -1.039 6.254 1 96.19 18 GLN B CA 1
ATOM 1313 C C . GLN B 1 18 ? -9.508 -0.848 5.508 1 96.19 18 GLN B C 1
ATOM 1315 O O . GLN B 1 18 ? -9.305 0.176 4.852 1 96.19 18 GLN B O 1
ATOM 1320 N N . ASP B 1 19 ? -8.688 -1.885 5.641 1 96.75 19 ASP B N 1
ATOM 1321 C CA . ASP B 1 19 ? -7.383 -1.841 4.992 1 96.75 19 ASP B CA 1
ATOM 1322 C C . ASP B 1 19 ? -7.492 -2.232 3.518 1 96.75 19 ASP B C 1
ATOM 1324 O O . ASP B 1 19 ? -7.844 -3.367 3.197 1 96.75 19 ASP B O 1
ATOM 1328 N N . GLN B 1 20 ? -7.172 -1.239 2.652 1 97.44 20 GLN B N 1
ATOM 1329 C CA . GLN B 1 20 ? -7.176 -1.459 1.211 1 97.44 20 GLN B CA 1
ATOM 1330 C C . GLN B 1 20 ? -5.809 -1.16 0.604 1 97.44 20 GLN B C 1
ATOM 1332 O O . GLN B 1 20 ? -5.715 -0.693 -0.533 1 97.44 20 GLN B O 1
ATOM 1337 N N . SER B 1 21 ? -4.77 -1.438 1.339 1 98.19 21 SER B N 1
ATOM 1338 C CA . SER B 1 21 ? -3.396 -1.092 0.985 1 98.19 21 SER B CA 1
ATOM 1339 C C . SER B 1 21 ? -2.938 -1.849 -0.257 1 98.19 21 SER B C 1
ATOM 1341 O O . SER B 1 21 ? -3.377 -2.975 -0.503 1 98.19 21 SER B O 1
ATOM 1343 N N . ILE B 1 22 ? -2.062 -1.185 -0.989 1 98.56 22 ILE B N 1
ATOM 1344 C CA . ILE B 1 22 ? -1.408 -1.777 -2.15 1 98.56 22 ILE B CA 1
ATOM 1345 C C . ILE B 1 22 ? 0.094 -1.512 -2.09 1 98.56 22 ILE B C 1
ATOM 1347 O O . ILE B 1 22 ? 0.523 -0.359 -2.002 1 98.56 22 ILE B O 1
ATOM 1351 N N . ASN B 1 23 ? 0.858 -2.576 -2.09 1 98.56 23 ASN B N 1
ATOM 1352 C CA . ASN B 1 23 ? 2.299 -2.428 -2.268 1 98.56 23 ASN B CA 1
ATOM 1353 C C . ASN B 1 23 ? 2.697 -2.549 -3.736 1 98.56 23 ASN B C 1
ATOM 1355 O O . ASN B 1 23 ? 2.398 -3.553 -4.383 1 98.56 23 ASN B O 1
ATOM 1359 N N . ILE B 1 24 ? 3.322 -1.484 -4.184 1 98.62 24 ILE B N 1
ATOM 1360 C CA . ILE B 1 24 ? 3.654 -1.4 -5.602 1 98.62 24 ILE B CA 1
ATOM 1361 C C . ILE B 1 24 ? 5.164 -1.234 -5.766 1 98.62 24 ILE B C 1
ATOM 1363 O O . ILE B 1 24 ? 5.766 -0.336 -5.176 1 98.62 24 ILE B O 1
ATOM 1367 N N . PHE B 1 25 ? 5.734 -2.092 -6.633 1 98.5 25 PHE B N 1
ATOM 1368 C CA . PHE B 1 25 ? 7.137 -1.984 -7.012 1 98.5 25 PHE B CA 1
ATOM 1369 C C . PHE B 1 25 ? 7.285 -1.86 -8.523 1 98.5 25 PHE B C 1
ATOM 1371 O O . PHE B 1 25 ? 6.738 -2.674 -9.273 1 98.5 25 PHE B O 1
ATOM 1378 N N . LYS B 1 26 ? 7.98 -0.865 -8.891 1 98.25 26 LYS B N 1
ATOM 1379 C CA . LYS B 1 26 ? 8.359 -0.744 -10.289 1 98.25 26 LYS B CA 1
ATOM 1380 C C . LYS B 1 26 ? 9.688 -1.442 -10.57 1 98.25 26 LYS B C 1
ATOM 1382 O O . LYS B 1 26 ? 10.68 -1.198 -9.875 1 98.25 26 LYS B O 1
ATOM 1387 N N . LEU B 1 27 ? 9.617 -2.318 -11.484 1 98.31 27 LEU B N 1
ATOM 1388 C CA . LEU B 1 27 ? 10.82 -3.031 -11.906 1 98.31 27 LEU B CA 1
ATOM 1389 C C . LEU B 1 27 ? 11.477 -2.332 -13.094 1 98.31 27 LEU B C 1
ATOM 1391 O O . LEU B 1 27 ? 10.805 -2.016 -14.078 1 98.31 27 LEU B O 1
ATOM 1395 N N . PRO B 1 28 ? 12.781 -2.119 -12.945 1 97.56 28 PRO B N 1
ATOM 1396 C CA . PRO B 1 28 ? 13.453 -1.485 -14.078 1 97.56 28 PRO B CA 1
ATOM 1397 C C . PRO B 1 28 ? 13.555 -2.408 -15.297 1 97.56 28 PRO B C 1
ATOM 1399 O O . PRO B 1 28 ? 13.383 -3.623 -15.164 1 97.56 28 PRO B O 1
ATOM 1402 N N . ALA B 1 29 ? 13.781 -1.717 -16.422 1 96.44 29 ALA B N 1
ATOM 1403 C CA . ALA B 1 29 ? 14.086 -2.506 -17.609 1 96.44 29 ALA B CA 1
ATOM 1404 C C . ALA B 1 29 ? 15.281 -3.42 -17.375 1 96.44 29 ALA B C 1
ATOM 1406 O O . ALA B 1 29 ? 16.141 -3.127 -16.531 1 96.44 29 ALA B O 1
ATOM 1407 N N . SER B 1 30 ? 15.25 -4.559 -17.969 1 91.94 30 SER B N 1
ATOM 1408 C CA . SER B 1 30 ? 16.312 -5.559 -17.875 1 91.94 30 SER B CA 1
ATOM 1409 C C . SER B 1 30 ? 16.656 -6.137 -19.25 1 91.94 30 SER B C 1
ATOM 1411 O O . SER B 1 30 ? 15.859 -6.887 -19.828 1 91.94 30 SER B O 1
ATOM 1413 N N . GLY B 1 31 ? 17.844 -5.781 -19.719 1 92.88 31 GLY B N 1
ATOM 1414 C CA . GLY B 1 31 ? 18.141 -6.172 -21.094 1 92.88 31 GLY B CA 1
ATOM 1415 C C . GLY B 1 31 ? 17.188 -5.559 -22.109 1 92.88 31 GLY B C 1
ATOM 1416 O O . GLY B 1 31 ? 17 -4.344 -22.125 1 92.88 31 GLY B O 1
ATOM 1417 N N . PRO B 1 32 ? 16.641 -6.484 -22.938 1 95 32 PRO B N 1
ATOM 1418 C CA . PRO B 1 32 ? 15.68 -5.988 -23.922 1 95 32 PRO B CA 1
ATOM 1419 C C . PRO B 1 32 ? 14.289 -5.754 -23.344 1 95 32 PRO B C 1
ATOM 1421 O O . PRO B 1 32 ? 13.422 -5.195 -24.016 1 95 32 PRO B O 1
ATOM 1424 N N . ALA B 1 33 ? 14.109 -6.227 -22.125 1 95.94 33 ALA B N 1
ATOM 1425 C CA . ALA B 1 33 ? 12.773 -6.16 -21.531 1 95.94 33 ALA B CA 1
ATOM 1426 C C . ALA B 1 33 ? 12.469 -4.75 -21.047 1 95.94 33 ALA B C 1
ATOM 1428 O O . ALA B 1 33 ? 13.336 -4.07 -20.5 1 95.94 33 ALA B O 1
ATOM 1429 N N . ARG B 1 34 ? 11.234 -4.344 -21.328 1 96.44 34 ARG B N 1
ATOM 1430 C CA . ARG B 1 34 ? 10.75 -3.072 -20.797 1 96.44 34 ARG B CA 1
ATOM 1431 C C . ARG B 1 34 ? 10.477 -3.162 -19.297 1 96.44 34 ARG B C 1
ATOM 1433 O O . ARG B 1 34 ? 10.594 -4.234 -18.703 1 96.44 34 ARG B O 1
ATOM 1440 N N . GLU B 1 35 ? 10.125 -2.043 -18.688 1 97.94 35 GLU B N 1
ATOM 1441 C CA . GLU B 1 35 ? 9.766 -1.978 -17.266 1 97.94 35 GLU B CA 1
ATOM 1442 C C . GLU B 1 35 ? 8.555 -2.854 -16.953 1 97.94 35 GLU B C 1
ATOM 1444 O O . GLU B 1 35 ? 7.711 -3.08 -17.828 1 97.94 35 GLU B O 1
ATOM 1449 N N . ALA B 1 36 ? 8.531 -3.35 -15.781 1 98.12 36 ALA B N 1
ATOM 1450 C CA . ALA B 1 36 ? 7.426 -4.168 -15.281 1 98.12 36 ALA B CA 1
ATOM 1451 C C . ALA B 1 36 ? 6.953 -3.678 -13.914 1 98.12 36 ALA B C 1
ATOM 1453 O O . ALA B 1 36 ? 7.457 -2.68 -13.398 1 98.12 36 ALA B O 1
ATOM 1454 N N . SER B 1 37 ? 5.918 -4.25 -13.445 1 98.38 37 SER B N 1
ATOM 1455 C CA . SER B 1 37 ? 5.438 -3.902 -12.109 1 98.38 37 SER B CA 1
ATOM 1456 C C . SER B 1 37 ? 5.137 -5.152 -11.289 1 98.38 37 SER B C 1
ATOM 1458 O O . SER B 1 37 ? 4.742 -6.184 -11.836 1 98.38 37 SER B O 1
ATOM 1460 N N . PHE B 1 38 ? 5.453 -5.074 -10.086 1 98.81 38 PHE B N 1
ATOM 1461 C CA . PHE B 1 38 ? 5.086 -6.07 -9.086 1 98.81 38 PHE B CA 1
ATOM 1462 C C . PHE B 1 38 ? 4.203 -5.457 -8.008 1 98.81 38 PHE B C 1
ATOM 1464 O O . PHE B 1 38 ? 4.609 -4.508 -7.332 1 98.81 38 PHE B O 1
ATOM 1471 N N . VAL B 1 39 ? 3.01 -6.027 -7.816 1 98.88 39 VAL B N 1
ATOM 1472 C CA . VAL B 1 39 ? 2.016 -5.441 -6.926 1 98.88 39 VAL B CA 1
ATOM 1473 C C . VAL B 1 39 ? 1.545 -6.484 -5.914 1 98.88 39 VAL B C 1
ATOM 1475 O O . VAL B 1 39 ? 1.309 -7.641 -6.273 1 98.88 39 VAL B O 1
ATOM 1478 N N . ILE B 1 40 ? 1.392 -6.094 -4.641 1 98.75 40 ILE B N 1
ATOM 1479 C CA . ILE B 1 40 ? 0.788 -6.922 -3.604 1 98.75 40 ILE B CA 1
ATOM 1480 C C . ILE B 1 40 ? -0.453 -6.23 -3.047 1 98.75 40 ILE B C 1
ATOM 1482 O O . ILE B 1 40 ? -0.365 -5.117 -2.52 1 98.75 40 ILE B O 1
ATOM 1486 N N . SER B 1 41 ? -1.596 -6.883 -3.191 1 98.44 41 SER B N 1
ATOM 1487 C CA . SER B 1 41 ? -2.867 -6.332 -2.732 1 98.44 41 SER B CA 1
ATOM 1488 C C . SER B 1 41 ? -3.6 -7.316 -1.825 1 98.44 41 SER B C 1
ATOM 1490 O O . SER B 1 41 ? -3.15 -8.445 -1.638 1 98.44 41 SER B O 1
ATOM 1492 N N . ARG B 1 42 ? -4.695 -6.84 -1.162 1 97.5 42 ARG B N 1
ATOM 1493 C CA . ARG B 1 42 ? -5.531 -7.629 -0.263 1 97.5 42 ARG B CA 1
ATOM 1494 C C . ARG B 1 42 ? -6.965 -7.699 -0.772 1 97.5 42 ARG B C 1
ATOM 1496 O O . ARG B 1 42 ? -7.512 -6.703 -1.248 1 97.5 42 ARG B O 1
ATOM 1503 N N . ASP B 1 43 ? -7.508 -8.852 -0.735 1 97.31 43 ASP B N 1
ATOM 1504 C CA . ASP B 1 43 ? -8.891 -9.055 -1.145 1 97.31 43 ASP B CA 1
ATOM 1505 C C . ASP B 1 43 ? -9.688 -9.781 -0.059 1 97.31 43 ASP B C 1
ATOM 1507 O O . ASP B 1 43 ? -9.469 -10.969 0.19 1 97.31 43 ASP B O 1
ATOM 1511 N N . ALA B 1 44 ? -10.688 -9.117 0.47 1 95.56 44 ALA B N 1
ATOM 1512 C CA . ALA B 1 44 ? -11.445 -9.672 1.588 1 95.56 44 ALA B CA 1
ATOM 1513 C C . ALA B 1 44 ? -12.695 -10.398 1.095 1 95.56 44 ALA B C 1
ATOM 1515 O O . ALA B 1 44 ? -13.539 -10.805 1.895 1 95.56 44 ALA B O 1
ATOM 1516 N N . SER B 1 45 ? -12.797 -10.617 -0.217 1 96.12 45 SER B N 1
ATOM 1517 C CA . SER B 1 45 ? -14.062 -11.086 -0.767 1 96.12 45 SER B CA 1
ATOM 1518 C C . SER B 1 45 ? -14.188 -12.602 -0.649 1 96.12 45 SER B C 1
ATOM 1520 O O . SER B 1 45 ? -15.242 -13.164 -0.96 1 96.12 45 SER B O 1
ATOM 1522 N N . GLN B 1 46 ? -13.125 -13.258 -0.192 1 95.25 46 GLN B N 1
ATOM 1523 C CA . GLN B 1 46 ? -13.234 -14.695 0.016 1 95.25 46 GLN B CA 1
ATOM 1524 C C . GLN B 1 46 ? -14.344 -15.023 1.011 1 95.25 46 GLN B C 1
ATOM 1526 O O . GLN B 1 46 ? -15.117 -15.961 0.796 1 95.25 46 GLN B O 1
ATOM 1531 N N . GLY B 1 47 ? -14.352 -14.305 2.15 1 93.25 47 GLY B N 1
ATOM 1532 C CA . GLY B 1 47 ? -15.305 -14.602 3.207 1 93.25 47 GLY B CA 1
ATOM 1533 C C . GLY B 1 47 ? -15.172 -16.016 3.75 1 93.25 47 GLY B C 1
ATOM 1534 O O . GLY B 1 47 ? -14.078 -16.453 4.102 1 93.25 47 GLY B O 1
ATOM 1535 N N . ASP B 1 48 ? -16.344 -16.703 3.74 1 94.5 48 ASP B N 1
ATOM 1536 C CA . ASP B 1 48 ? -16.359 -18.062 4.289 1 94.5 48 ASP B CA 1
ATOM 1537 C C . ASP B 1 48 ? -16.219 -19.094 3.184 1 94.5 48 ASP B C 1
ATOM 1539 O O . ASP B 1 48 ? -16.125 -20.297 3.463 1 94.5 48 ASP B O 1
ATOM 1543 N N . ALA B 1 49 ? -16.109 -18.656 1.959 1 95.88 49 ALA B N 1
ATOM 1544 C CA . ALA B 1 49 ? -15.992 -19.594 0.845 1 95.88 49 ALA B CA 1
ATOM 1545 C C . ALA B 1 49 ? -14.672 -20.344 0.898 1 95.88 49 ALA B C 1
ATOM 1547 O O . ALA B 1 49 ? -13.656 -19.812 1.339 1 95.88 49 ALA B O 1
ATOM 1548 N N . PRO B 1 50 ? -14.711 -21.609 0.473 1 97.69 50 PRO B N 1
ATOM 1549 C CA . PRO B 1 50 ? -13.43 -22.297 0.325 1 97.69 50 PRO B CA 1
ATOM 1550 C C . PRO B 1 50 ? -12.461 -21.562 -0.601 1 97.69 50 PRO B C 1
ATOM 1552 O O . PRO B 1 50 ? -12.883 -20.969 -1.597 1 97.69 50 PRO B O 1
ATOM 1555 N N . PHE B 1 51 ? -11.211 -21.672 -0.235 1 97.94 51 PHE B N 1
ATOM 1556 C CA . PHE B 1 51 ? -10.18 -20.969 -0.987 1 97.94 51 PHE B CA 1
ATOM 1557 C C . PHE B 1 51 ? -10.219 -21.359 -2.459 1 97.94 51 PHE B C 1
ATOM 1559 O O . PHE B 1 51 ? -10.086 -20.516 -3.34 1 97.94 51 PHE B O 1
ATOM 1566 N N . ALA B 1 52 ? -10.422 -22.609 -2.758 1 97.62 52 ALA B N 1
ATOM 1567 C CA . ALA B 1 52 ? -10.477 -23.109 -4.133 1 97.62 52 ALA B CA 1
ATOM 1568 C C . ALA B 1 52 ? -11.609 -22.438 -4.906 1 97.62 52 ALA B C 1
ATOM 1570 O O . ALA B 1 52 ? -11.453 -22.094 -6.078 1 97.62 52 ALA B O 1
ATOM 1571 N N . ASP B 1 53 ? -12.742 -22.266 -4.238 1 98.25 53 ASP B N 1
ATOM 1572 C CA . ASP B 1 53 ? -13.883 -21.594 -4.867 1 98.25 53 ASP B CA 1
ATOM 1573 C C . ASP B 1 53 ? -13.586 -20.125 -5.125 1 98.25 53 ASP B C 1
ATOM 1575 O O . ASP B 1 53 ? -13.977 -19.578 -6.156 1 98.25 53 ASP B O 1
ATOM 1579 N N . TYR B 1 54 ? -12.961 -19.547 -4.152 1 98.25 54 TYR B N 1
ATOM 1580 C CA . TYR B 1 54 ? -12.555 -18.156 -4.305 1 98.25 54 TYR B CA 1
ATOM 1581 C C . TYR B 1 54 ? -11.664 -17.969 -5.527 1 98.25 54 TYR B C 1
ATOM 1583 O O . TYR B 1 54 ? -11.906 -17.094 -6.352 1 98.25 54 TYR B O 1
ATOM 1591 N N . VAL B 1 55 ? -10.695 -18.812 -5.75 1 98.5 55 VAL B N 1
ATOM 1592 C CA . VAL B 1 55 ? -9.758 -18.719 -6.863 1 98.5 55 VAL B CA 1
ATOM 1593 C C . VAL B 1 55 ? -10.492 -18.938 -8.18 1 98.5 55 VAL B C 1
ATOM 1595 O O . VAL B 1 55 ? -10.258 -18.234 -9.164 1 98.5 55 VAL B O 1
ATOM 1598 N N . ALA B 1 56 ? -11.367 -19.906 -8.141 1 98.12 56 ALA B N 1
ATOM 1599 C CA . ALA B 1 56 ? -12.156 -20.188 -9.336 1 98.12 56 ALA B CA 1
ATOM 1600 C C . ALA B 1 56 ? -12.961 -18.953 -9.766 1 98.12 56 ALA B C 1
ATOM 1602 O O . ALA B 1 56 ? -13.039 -18.641 -10.953 1 98.12 56 ALA B O 1
ATOM 1603 N N . ARG B 1 57 ? -13.523 -18.328 -8.805 1 98.19 57 ARG B N 1
ATOM 1604 C CA . ARG B 1 57 ? -14.297 -17.125 -9.094 1 98.19 57 ARG B CA 1
ATOM 1605 C C . ARG B 1 57 ? -13.406 -16.031 -9.648 1 98.19 57 ARG B C 1
ATOM 1607 O O . ARG B 1 57 ? -13.797 -15.312 -10.578 1 98.19 57 ARG B O 1
ATOM 1614 N N . GLN B 1 58 ? -12.211 -15.844 -9.062 1 97.81 58 GLN B N 1
ATOM 1615 C CA . GLN B 1 58 ? -11.266 -14.852 -9.57 1 97.81 58 GLN B CA 1
ATOM 1616 C C . GLN B 1 58 ? -10.906 -15.133 -11.023 1 97.81 58 GLN B C 1
ATOM 1618 O O . GLN B 1 58 ? -10.844 -14.219 -11.844 1 97.81 58 GLN B O 1
ATOM 1623 N N . LEU B 1 59 ? -10.641 -16.391 -11.328 1 98.06 59 LEU B N 1
ATOM 1624 C CA . LEU B 1 59 ? -10.281 -16.781 -12.68 1 98.06 59 LEU B CA 1
ATOM 1625 C C . LEU B 1 59 ? -11.445 -16.547 -13.641 1 98.06 59 LEU B C 1
ATOM 1627 O O . LEU B 1 59 ? -11.242 -16.016 -14.742 1 98.06 59 LEU B O 1
ATOM 1631 N N . GLU B 1 60 ? -12.648 -16.859 -13.234 1 97.88 60 GLU B N 1
ATOM 1632 C CA . GLU B 1 60 ? -13.844 -16.625 -14.047 1 97.88 60 GLU B CA 1
ATOM 1633 C C . GLU B 1 60 ? -14.023 -15.141 -14.344 1 97.88 60 GLU B C 1
ATOM 1635 O O . GLU B 1 60 ? -14.32 -14.766 -15.484 1 97.88 60 GLU B O 1
ATOM 1640 N N . ASN B 1 61 ? -13.852 -14.359 -13.32 1 97.88 61 ASN B N 1
ATOM 1641 C CA . ASN B 1 61 ? -13.953 -12.914 -13.492 1 97.88 61 ASN B CA 1
ATOM 1642 C C . ASN B 1 61 ? -12.93 -12.391 -14.5 1 97.88 61 ASN B C 1
ATOM 1644 O O . ASN B 1 61 ? -13.266 -11.578 -15.367 1 97.88 61 ASN B O 1
ATOM 1648 N N . ALA B 1 62 ? -11.703 -12.859 -14.375 1 96.94 62 ALA B N 1
ATOM 1649 C CA . ALA B 1 62 ? -10.648 -12.445 -15.305 1 96.94 62 ALA B CA 1
ATOM 1650 C C . ALA B 1 62 ? -11.008 -12.836 -16.734 1 96.94 62 ALA B C 1
ATOM 1652 O O . ALA B 1 62 ? -10.875 -12.023 -17.656 1 96.94 62 ALA B O 1
ATOM 1653 N N . GLU B 1 63 ? -11.484 -14.039 -16.938 1 96.88 63 GLU B N 1
ATOM 1654 C CA . GLU B 1 63 ? -11.852 -14.539 -18.266 1 96.88 63 GLU B CA 1
ATOM 1655 C C . GLU B 1 63 ? -12.953 -13.688 -18.891 1 96.88 63 GLU B C 1
ATOM 1657 O O . GLU B 1 63 ? -12.914 -13.391 -20.078 1 96.88 63 GLU B O 1
ATOM 1662 N N . LYS B 1 64 ? -13.875 -13.25 -18.078 1 97.31 64 LYS B N 1
ATOM 1663 C CA . LYS B 1 64 ? -15.023 -12.492 -18.547 1 97.31 64 LYS B CA 1
ATOM 1664 C C . LYS B 1 64 ? -14.648 -11.039 -18.828 1 97.31 64 LYS B C 1
ATOM 1666 O O . LYS B 1 64 ? -15.148 -10.43 -19.781 1 97.31 64 LYS B O 1
ATOM 1671 N N . GLN B 1 65 ? -13.742 -10.555 -18.094 1 96.69 65 GLN B N 1
ATOM 1672 C CA . GLN B 1 65 ? -13.523 -9.109 -18.109 1 96.69 65 GLN B CA 1
ATOM 1673 C C . GLN B 1 65 ? -12.344 -8.734 -19 1 96.69 65 GLN B C 1
ATOM 1675 O O . GLN B 1 65 ? -12.266 -7.609 -19.5 1 96.69 65 GLN B O 1
ATOM 1680 N N . LEU B 1 66 ? -11.43 -9.656 -19.219 1 96.62 66 LEU B N 1
ATOM 1681 C CA . LEU B 1 66 ? -10.188 -9.297 -19.891 1 96.62 66 LEU B CA 1
ATOM 1682 C C . LEU B 1 66 ? -10.219 -9.727 -21.359 1 96.62 66 LEU B C 1
ATOM 1684 O O . LEU B 1 66 ? -10.266 -10.922 -21.656 1 96.62 66 LEU B O 1
ATOM 1688 N N . PRO B 1 67 ? -10.133 -8.773 -22.281 1 96.75 67 PRO B N 1
ATOM 1689 C CA . PRO B 1 67 ? -10.172 -9.133 -23.703 1 96.75 67 PRO B CA 1
ATOM 1690 C C . PRO B 1 67 ? -9.031 -10.047 -24.109 1 96.75 67 PRO B C 1
ATOM 1692 O O . PRO B 1 67 ? -7.867 -9.773 -23.797 1 96.75 67 PRO B O 1
ATOM 1695 N N . GLY B 1 68 ? -9.391 -11.141 -24.906 1 96.12 68 GLY B N 1
ATOM 1696 C CA . GLY B 1 68 ? -8.375 -12.047 -25.406 1 96.12 68 GLY B CA 1
ATOM 1697 C C . GLY B 1 68 ? -7.719 -12.875 -24.312 1 96.12 68 GLY B C 1
ATOM 1698 O O . GLY B 1 68 ? -6.574 -13.312 -24.469 1 96.12 68 GLY B O 1
ATOM 1699 N N . PHE B 1 69 ? -8.391 -13.094 -23.375 1 97.62 69 PHE B N 1
ATOM 1700 C CA . PHE B 1 69 ? -7.887 -13.844 -22.219 1 97.62 69 PHE B CA 1
ATOM 1701 C C . PHE B 1 69 ? -7.434 -15.234 -22.641 1 97.62 69 PHE B C 1
ATOM 1703 O O . PHE B 1 69 ? -8.141 -15.93 -23.375 1 97.62 69 PHE B O 1
ATOM 1710 N N . LYS B 1 70 ? -6.242 -15.656 -22.188 1 97.5 70 LYS B N 1
ATOM 1711 C CA . LYS B 1 70 ? -5.688 -17 -22.344 1 97.5 70 LYS B CA 1
ATOM 1712 C C . LYS B 1 70 ? -4.922 -17.422 -21.094 1 97.5 70 LYS B C 1
ATOM 1714 O O . LYS B 1 70 ? -3.943 -16.781 -20.719 1 97.5 70 LYS B O 1
ATOM 1719 N N . LEU B 1 71 ? -5.387 -18.516 -20.516 1 98.12 71 LEU B N 1
ATOM 1720 C CA . LEU B 1 71 ? -4.699 -19.078 -19.359 1 98.12 71 LEU B CA 1
ATOM 1721 C C . LEU B 1 71 ? -3.535 -19.969 -19.781 1 98.12 71 LEU B C 1
ATOM 1723 O O . LEU B 1 71 ? -3.715 -20.891 -20.578 1 98.12 71 LEU B O 1
ATOM 1727 N N . HIS B 1 72 ? -2.398 -19.703 -19.266 1 97.06 72 HIS B N 1
ATOM 1728 C CA . HIS B 1 72 ? -1.221 -20.484 -19.609 1 97.06 72 HIS B CA 1
ATOM 1729 C C . HIS B 1 72 ? -0.937 -21.547 -18.562 1 97.06 72 HIS B C 1
ATOM 1731 O O . HIS B 1 72 ? -0.614 -22.688 -18.875 1 97.06 72 HIS B O 1
ATOM 1737 N N . LYS B 1 73 ? -0.961 -21.078 -17.297 1 96.25 73 LYS B N 1
ATOM 1738 C CA . LYS B 1 73 ? -0.609 -21.969 -16.203 1 96.25 73 LYS B CA 1
ATOM 1739 C C . LYS B 1 73 ? -1.5 -21.734 -14.992 1 96.25 73 LYS B C 1
ATOM 1741 O O . LYS B 1 73 ? -1.876 -20.609 -14.695 1 96.25 73 LYS B O 1
ATOM 1746 N N . ARG B 1 74 ? -1.839 -22.797 -14.305 1 97.5 74 ARG B N 1
ATOM 1747 C CA . ARG B 1 74 ? -2.422 -22.812 -12.969 1 97.5 74 ARG B CA 1
ATOM 1748 C C . ARG B 1 74 ? -1.718 -23.844 -12.078 1 97.5 74 ARG B C 1
ATOM 1750 O O . ARG B 1 74 ? -1.698 -25.031 -12.391 1 97.5 74 ARG B O 1
ATOM 1757 N N . TRP B 1 75 ? -1.157 -23.312 -11.008 1 97.88 75 TRP B N 1
ATOM 1758 C CA . TRP B 1 75 ? -0.432 -24.203 -10.109 1 97.88 75 TRP B CA 1
ATOM 1759 C C . TRP B 1 75 ? -0.888 -24.016 -8.664 1 97.88 75 TRP B C 1
ATOM 1761 O O . TRP B 1 75 ? -0.929 -22.891 -8.172 1 97.88 75 TRP B O 1
ATOM 1771 N N . ASP B 1 76 ? -1.218 -25.172 -8.023 1 97.94 76 ASP B N 1
ATOM 1772 C CA . ASP B 1 76 ? -1.428 -25.141 -6.582 1 97.94 76 ASP B CA 1
ATOM 1773 C C . ASP B 1 76 ? -0.101 -25.25 -5.832 1 97.94 76 ASP B C 1
ATOM 1775 O O . ASP B 1 76 ? 0.664 -26.188 -6.051 1 97.94 76 ASP B O 1
ATOM 1779 N N . ILE B 1 77 ? 0.131 -24.312 -4.973 1 97.25 77 ILE B N 1
ATOM 1780 C CA . ILE B 1 77 ? 1.395 -24.328 -4.246 1 97.25 77 ILE B CA 1
ATOM 1781 C C . ILE B 1 77 ? 1.14 -24.047 -2.764 1 97.25 77 ILE B C 1
ATOM 1783 O O . ILE B 1 77 ? -0.011 -23.906 -2.342 1 97.25 77 ILE B O 1
ATOM 1787 N N . ASN B 1 78 ? 2.211 -24.203 -1.971 1 97.5 78 ASN B N 1
ATOM 1788 C CA . ASN B 1 78 ? 2.205 -23.922 -0.541 1 97.5 78 ASN B CA 1
ATOM 1789 C C . ASN B 1 78 ? 3.283 -22.906 -0.169 1 97.5 78 ASN B C 1
ATOM 1791 O O . ASN B 1 78 ? 4.43 -23.031 -0.602 1 97.5 78 ASN B O 1
ATOM 1795 N N . ILE B 1 79 ? 2.904 -21.859 0.477 1 96.88 79 ILE B N 1
ATOM 1796 C CA . ILE B 1 79 ? 3.838 -20.859 0.961 1 96.88 79 ILE B CA 1
ATOM 1797 C C . ILE B 1 79 ? 3.828 -20.828 2.488 1 96.88 79 ILE B C 1
ATOM 1799 O O . ILE B 1 79 ? 2.957 -20.219 3.1 1 96.88 79 ILE B O 1
ATOM 1803 N N . HIS B 1 80 ? 4.812 -21.547 3.082 1 96.31 80 HIS B N 1
ATOM 1804 C CA . HIS B 1 80 ? 4.969 -21.609 4.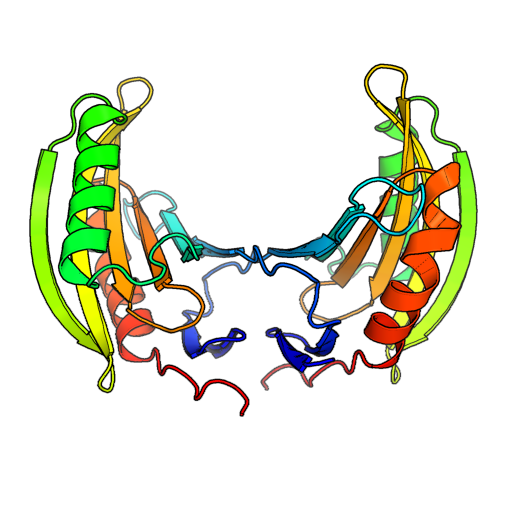531 1 96.31 80 HIS B CA 1
ATOM 1805 C C . HIS B 1 80 ? 3.67 -22.031 5.207 1 96.31 80 HIS B C 1
ATOM 1807 O O . HIS B 1 80 ? 3.215 -21.391 6.156 1 96.31 80 HIS B O 1
ATOM 1813 N N . GLY B 1 81 ? 2.994 -23 4.625 1 95.12 81 GLY B N 1
ATOM 1814 C CA . GLY B 1 81 ? 1.814 -23.578 5.25 1 95.12 81 GLY B CA 1
ATOM 1815 C C . GLY B 1 81 ? 0.52 -22.953 4.777 1 95.12 81 GLY B C 1
ATOM 1816 O O . GLY B 1 81 ? -0.566 -23.359 5.188 1 95.12 81 GLY B O 1
ATOM 1817 N N . HIS B 1 82 ? 0.632 -21.969 3.941 1 96.62 82 HIS B N 1
ATOM 1818 C CA . HIS B 1 82 ? -0.549 -21.312 3.389 1 96.62 82 HIS B CA 1
ATOM 1819 C C . HIS B 1 82 ? -0.841 -21.812 1.976 1 96.62 82 HIS B C 1
ATOM 1821 O O . HIS B 1 82 ? 0.048 -21.828 1.121 1 96.62 82 HIS B O 1
ATOM 1827 N N . ALA B 1 83 ? -2.102 -22.188 1.84 1 97.81 83 ALA B N 1
ATOM 1828 C CA . ALA B 1 83 ? -2.508 -22.562 0.484 1 97.81 83 ALA B CA 1
ATOM 1829 C C . ALA B 1 83 ? -2.354 -21.375 -0.469 1 97.81 83 ALA B C 1
ATOM 1831 O O . ALA B 1 83 ? -2.674 -20.234 -0.116 1 97.81 83 ALA B O 1
ATOM 1832 N N . ALA B 1 84 ? -1.849 -21.656 -1.655 1 98.56 84 ALA B N 1
ATOM 1833 C CA . ALA B 1 84 ? -1.683 -20.609 -2.666 1 98.56 84 ALA B CA 1
ATOM 1834 C C . ALA B 1 84 ? -1.867 -21.172 -4.07 1 98.56 84 ALA B C 1
ATOM 1836 O O . ALA B 1 84 ? -1.69 -22.375 -4.293 1 98.56 84 ALA B O 1
ATOM 1837 N N . VAL B 1 85 ? -2.26 -20.312 -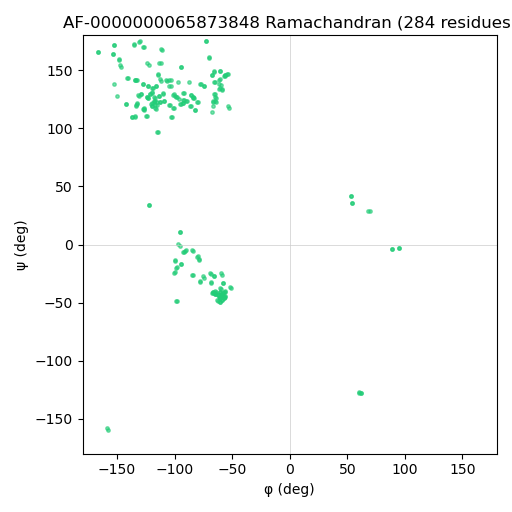4.984 1 98.75 85 VAL B N 1
ATOM 1838 C CA . VAL B 1 85 ? -2.426 -20.688 -6.383 1 98.75 85 VAL B CA 1
ATOM 1839 C C . VAL B 1 85 ? -1.734 -19.656 -7.281 1 98.75 85 VAL B C 1
ATOM 1841 O O . VAL B 1 85 ? -1.915 -18.453 -7.109 1 98.75 85 VAL B O 1
ATOM 1844 N N . LEU B 1 86 ? -0.918 -20.156 -8.156 1 98.62 86 LEU B N 1
ATOM 1845 C CA . LEU B 1 86 ? -0.292 -19.312 -9.18 1 98.62 86 LEU B CA 1
ATOM 1846 C C . LEU B 1 86 ? -1.056 -19.406 -10.492 1 98.62 86 LEU B C 1
ATOM 1848 O O . LEU B 1 86 ? -1.366 -20.5 -10.961 1 98.62 86 LEU B O 1
ATOM 1852 N N . LEU B 1 87 ? -1.445 -18.266 -11.039 1 98.38 87 LEU B N 1
ATOM 1853 C CA . LEU B 1 87 ? -2.057 -18.172 -12.359 1 98.38 87 LEU B CA 1
ATOM 1854 C C . LEU B 1 87 ? -1.175 -17.359 -13.297 1 98.38 87 LEU B C 1
ATOM 1856 O O . LEU B 1 87 ? -0.789 -16.219 -12.977 1 98.38 87 LEU B O 1
ATOM 1860 N N . ASP B 1 88 ? -0.789 -17.953 -14.43 1 97.88 88 ASP B N 1
ATOM 1861 C CA . ASP B 1 88 ? -0.215 -17.219 -15.562 1 97.88 88 ASP B CA 1
ATOM 1862 C C . ASP B 1 88 ? -1.233 -17.062 -16.688 1 97.88 88 ASP B C 1
ATOM 1864 O O . ASP B 1 88 ? -1.743 -18.047 -17.219 1 97.88 88 ASP B O 1
ATOM 1868 N N . TYR B 1 89 ? -1.508 -15.805 -17 1 98.06 89 TYR B N 1
ATOM 1869 C CA . TYR B 1 89 ? -2.439 -15.617 -18.109 1 98.06 89 TYR B CA 1
ATOM 1870 C C . TYR B 1 89 ? -2.121 -14.336 -18.875 1 98.06 89 TYR B C 1
ATOM 1872 O O . TYR B 1 89 ? -1.408 -13.469 -18.359 1 98.06 89 TYR B O 1
ATOM 1880 N N . GLN B 1 90 ? -2.582 -14.25 -20.109 1 97.38 90 GLN B N 1
ATOM 1881 C CA . GLN B 1 90 ? -2.398 -13.07 -20.953 1 97.38 90 GLN B CA 1
ATOM 1882 C C . GLN B 1 90 ? -3.74 -12.516 -21.422 1 97.38 90 GLN B C 1
ATOM 1884 O O . GLN B 1 90 ? -4.754 -13.219 -21.391 1 97.38 90 GLN B O 1
ATOM 1889 N N . TRP B 1 91 ? -3.723 -11.266 -21.703 1 97 91 TRP B N 1
ATOM 1890 C CA . TRP B 1 91 ? -4.871 -10.555 -22.266 1 97 91 TRP B CA 1
ATOM 1891 C C . TRP B 1 91 ? -4.418 -9.359 -23.094 1 97 91 TRP B C 1
ATOM 1893 O O . TRP B 1 91 ? -3.221 -9.102 -23.219 1 97 91 TRP B O 1
ATOM 1903 N N . GLN B 1 92 ? -5.387 -8.789 -23.766 1 95.19 92 GLN B N 1
ATOM 1904 C CA . GLN B 1 92 ? -5.035 -7.695 -24.656 1 95.19 92 GLN B CA 1
ATOM 1905 C C . GLN B 1 92 ? -5.539 -6.359 -24.125 1 95.19 92 GLN B C 1
ATOM 1907 O O . GLN B 1 92 ? -6.648 -6.277 -23.594 1 95.19 92 GLN B O 1
ATOM 1912 N N . ARG B 1 93 ? -4.652 -5.469 -24.109 1 91.25 93 ARG B N 1
ATOM 1913 C CA . ARG B 1 93 ? -4.988 -4.086 -23.766 1 91.25 93 ARG B CA 1
ATOM 1914 C C . ARG B 1 93 ? -4.504 -3.125 -24.844 1 91.25 93 ARG B C 1
ATOM 1916 O O . ARG B 1 93 ? -3.299 -3.006 -25.078 1 91.25 93 ARG B O 1
ATOM 1923 N N . GLU B 1 94 ? -5.461 -2.439 -25.5 1 91.31 94 GLU B N 1
ATOM 1924 C CA . GLU B 1 94 ? -5.129 -1.499 -26.562 1 91.31 94 GLU B CA 1
ATOM 1925 C C . GLU B 1 94 ? -4.266 -2.158 -27.625 1 91.31 94 GLU B C 1
ATOM 1927 O O . GLU B 1 94 ? -3.266 -1.587 -28.062 1 91.31 94 GLU B O 1
ATOM 1932 N N . GLY B 1 95 ? -4.465 -3.346 -27.906 1 87.56 95 GLY B N 1
ATOM 1933 C CA . GLY B 1 95 ? -3.814 -4.074 -28.984 1 87.56 95 GLY B CA 1
ATOM 1934 C C . GLY B 1 95 ? -2.512 -4.727 -28.562 1 87.56 95 GLY B C 1
ATOM 1935 O O . GLY B 1 95 ? -1.847 -5.379 -29.375 1 87.56 95 GLY B O 1
ATOM 1936 N N . ARG B 1 96 ? -2.094 -4.496 -27.328 1 91.75 96 ARG B N 1
ATOM 1937 C CA . ARG B 1 96 ? -0.864 -5.094 -26.812 1 91.75 96 ARG B CA 1
ATOM 1938 C C . ARG B 1 96 ? -1.168 -6.262 -25.891 1 91.75 96 ARG B C 1
ATOM 1940 O O . ARG B 1 96 ? -2.123 -6.207 -25.109 1 91.75 96 ARG B O 1
ATOM 1947 N N . ASP B 1 97 ? -0.283 -7.297 -26.031 1 94.19 97 ASP B N 1
ATOM 1948 C CA . ASP B 1 97 ? -0.432 -8.453 -25.156 1 94.19 97 ASP B CA 1
ATOM 1949 C C . ASP B 1 97 ? 0.188 -8.18 -23.781 1 94.19 97 ASP B C 1
ATOM 1951 O O . ASP B 1 97 ? 1.371 -7.848 -23.688 1 94.19 97 ASP B O 1
ATOM 1955 N N . LEU B 1 98 ? -0.645 -8.32 -22.781 1 96.94 98 LEU B N 1
ATOM 1956 C CA . LEU B 1 98 ? -0.149 -8.242 -21.406 1 96.94 98 LEU B CA 1
ATOM 1957 C C . LEU B 1 98 ? -0.131 -9.625 -20.766 1 96.94 98 LEU B C 1
ATOM 1959 O O . LEU B 1 98 ? -0.958 -10.477 -21.094 1 96.94 98 LEU B O 1
ATOM 1963 N N . MET B 1 99 ? 0.898 -9.828 -20.016 1 96.81 99 MET B N 1
ATOM 1964 C CA . MET B 1 99 ? 1.059 -11.078 -19.266 1 96.81 99 MET B CA 1
ATOM 1965 C C . MET B 1 99 ? 1.066 -10.812 -17.766 1 96.81 99 MET B C 1
ATOM 1967 O O . MET B 1 99 ? 1.838 -9.984 -17.281 1 96.81 99 MET B O 1
ATOM 1971 N N . LEU B 1 100 ? 0.148 -11.547 -17.062 1 97.38 100 LEU B N 1
ATOM 1972 C CA . LEU B 1 100 ? 0.112 -11.469 -15.609 1 97.38 100 LEU B CA 1
ATOM 1973 C C . LEU B 1 100 ? 0.521 -12.797 -14.984 1 97.38 100 LEU B C 1
ATOM 1975 O O . LEU B 1 100 ? 0.078 -13.859 -15.43 1 97.38 100 LEU B O 1
ATOM 1979 N N . ARG B 1 101 ? 1.447 -12.766 -14.102 1 98.44 101 ARG B N 1
ATOM 1980 C CA . ARG B 1 101 ? 1.689 -13.836 -13.141 1 98.44 101 ARG B CA 1
ATOM 1981 C C . ARG B 1 101 ? 1.147 -13.469 -11.758 1 98.44 101 ARG B C 1
ATOM 1983 O O . ARG B 1 101 ? 1.694 -12.594 -11.086 1 98.44 101 ARG B O 1
ATOM 1990 N N . GLN B 1 102 ? 0.106 -14.156 -11.391 1 98.19 102 GLN B N 1
ATOM 1991 C CA . GLN B 1 102 ? -0.61 -13.797 -10.172 1 98.19 102 GLN B CA 1
ATOM 1992 C C . GLN B 1 102 ? -0.596 -14.945 -9.172 1 98.19 102 GLN B C 1
ATOM 1994 O O . GLN B 1 102 ? -0.831 -16.094 -9.531 1 98.19 102 GLN B O 1
ATOM 1999 N N . VAL B 1 103 ? -0.23 -14.625 -7.938 1 98.75 103 VAL B N 1
ATOM 2000 C CA . VAL B 1 103 ? -0.278 -15.609 -6.863 1 98.75 103 VAL B CA 1
ATOM 2001 C C . VAL B 1 103 ? -1.304 -15.188 -5.812 1 98.75 103 VAL B C 1
ATOM 2003 O O . VAL B 1 103 ? -1.223 -14.078 -5.27 1 98.75 103 VAL B O 1
ATOM 2006 N N . PHE B 1 104 ? -2.309 -16.031 -5.605 1 98.75 104 PHE B N 1
ATOM 2007 C CA . PHE B 1 104 ? -3.264 -15.891 -4.516 1 98.75 104 PHE B CA 1
ATOM 2008 C C . PHE B 1 104 ? -2.811 -16.672 -3.287 1 98.75 104 PHE B C 1
ATOM 2010 O O . PHE B 1 104 ? -2.561 -17.875 -3.371 1 98.75 104 PHE B O 1
ATOM 2017 N N . ILE B 1 105 ? -2.688 -16.016 -2.176 1 98.38 105 ILE B N 1
ATOM 2018 C CA . ILE B 1 105 ? -2.262 -16.656 -0.937 1 98.38 105 ILE B CA 1
ATOM 2019 C C . ILE B 1 105 ? -3.385 -16.594 0.095 1 98.38 105 ILE B C 1
ATOM 2021 O O . ILE B 1 105 ? -3.787 -15.492 0.505 1 98.38 105 ILE B O 1
ATOM 2025 N N . GLU B 1 106 ? -3.869 -17.719 0.475 1 97.38 106 GLU B N 1
ATOM 2026 C CA . GLU B 1 106 ? -4.957 -17.734 1.449 1 97.38 106 GLU B CA 1
ATOM 2027 C C . GLU B 1 106 ? -4.488 -17.219 2.805 1 97.38 106 GLU B C 1
ATOM 2029 O O . GLU B 1 106 ? -3.533 -17.734 3.381 1 97.38 106 GLU B O 1
ATOM 2034 N N . ARG B 1 107 ? -5.105 -16.219 3.164 1 92.38 107 ARG B N 1
ATOM 2035 C CA . ARG B 1 107 ? -4.855 -15.609 4.469 1 92.38 107 ARG B CA 1
ATOM 2036 C C . ARG B 1 107 ? -6.094 -14.875 4.98 1 92.38 107 ARG B C 1
ATOM 2038 O O . ARG B 1 107 ? -6.855 -14.312 4.195 1 92.38 107 ARG B O 1
ATOM 2045 N N . ARG B 1 108 ? -6.32 -15.07 6.32 1 87.12 108 ARG B N 1
ATOM 2046 C CA . ARG B 1 108 ? -7.426 -14.336 6.926 1 87.12 108 ARG B CA 1
ATOM 2047 C C . ARG B 1 108 ? -6.926 -13.062 7.605 1 87.12 108 ARG B C 1
ATOM 2049 O O . ARG B 1 108 ? -5.801 -13.023 8.109 1 87.12 108 ARG B O 1
ATOM 2056 N N . PRO B 1 109 ? -7.664 -11.906 7.492 1 88.81 109 PRO B N 1
ATOM 2057 C CA . PRO B 1 109 ? -9.039 -11.789 6.996 1 88.81 109 PRO B CA 1
ATOM 2058 C C . PRO B 1 109 ? -9.102 -11.547 5.488 1 88.81 109 PRO B C 1
ATOM 2060 O O . PRO B 1 109 ? -10.188 -11.555 4.902 1 88.81 109 PRO B O 1
ATOM 2063 N N . ALA B 1 110 ? -7.973 -11.383 4.855 1 94.69 110 ALA B N 1
ATOM 2064 C CA . ALA B 1 110 ? -7.992 -11.117 3.416 1 94.69 110 ALA B CA 1
ATOM 2065 C C . ALA B 1 110 ? -6.953 -11.969 2.691 1 94.69 110 ALA B C 1
ATOM 2067 O O . ALA B 1 110 ? -5.84 -12.164 3.189 1 94.69 110 ALA B O 1
ATOM 2068 N N . VAL B 1 111 ? -7.41 -12.422 1.465 1 97.69 111 VAL B N 1
ATOM 2069 C CA . VAL B 1 111 ? -6.461 -13.094 0.586 1 97.69 111 VAL B CA 1
ATOM 2070 C C . VAL B 1 111 ? -5.383 -12.109 0.137 1 97.69 111 VAL B C 1
ATOM 2072 O O . VAL B 1 111 ? -5.688 -10.977 -0.24 1 97.69 111 VAL B O 1
ATOM 2075 N N . LEU B 1 112 ? -4.121 -12.547 0.311 1 98.12 112 LEU B N 1
ATOM 2076 C CA . LEU B 1 112 ? -3.014 -11.758 -0.22 1 98.12 112 LEU B CA 1
ATOM 2077 C C . LEU B 1 112 ? -2.754 -12.109 -1.682 1 98.12 112 LEU B C 1
ATOM 2079 O O . LEU B 1 112 ? -2.631 -13.281 -2.033 1 98.12 112 LEU B O 1
ATOM 2083 N N . ILE B 1 113 ? -2.705 -11.062 -2.549 1 98.69 113 ILE B N 1
ATOM 2084 C CA . ILE B 1 113 ? -2.543 -11.297 -3.98 1 98.69 113 ILE B CA 1
ATOM 2085 C C . ILE B 1 113 ? -1.266 -10.625 -4.473 1 98.69 113 ILE B C 1
ATOM 2087 O O . ILE B 1 113 ? -1.098 -9.406 -4.316 1 98.69 113 ILE B O 1
ATOM 2091 N N . THR B 1 114 ? -0.345 -11.359 -5.039 1 98.75 114 THR B N 1
ATOM 2092 C CA . THR B 1 114 ? 0.834 -10.805 -5.695 1 98.75 114 THR B CA 1
ATOM 2093 C C . THR B 1 114 ? 0.694 -10.875 -7.215 1 98.75 114 THR B C 1
ATOM 2095 O O . THR B 1 114 ? 0.212 -11.875 -7.75 1 98.75 114 THR B O 1
ATOM 2098 N N . THR B 1 115 ? 1.061 -9.805 -7.914 1 98.69 115 THR B N 1
ATOM 2099 C CA . THR B 1 115 ? 0.871 -9.734 -9.359 1 98.69 115 THR B CA 1
ATOM 2100 C C . THR B 1 115 ? 2.102 -9.141 -10.039 1 98.69 115 THR B C 1
ATOM 2102 O O . THR B 1 115 ? 2.393 -7.957 -9.883 1 98.69 115 THR B O 1
ATOM 2105 N N . LEU B 1 116 ? 2.797 -9.977 -10.75 1 98.75 116 LEU B N 1
ATOM 2106 C CA . LEU B 1 116 ? 3.787 -9.492 -11.703 1 98.75 116 LEU B CA 1
ATOM 2107 C C . LEU B 1 116 ? 3.137 -9.188 -13.047 1 98.75 116 LEU B C 1
ATOM 2109 O O . LEU B 1 116 ? 2.494 -10.055 -13.648 1 98.75 116 LEU B O 1
ATOM 2113 N N . THR B 1 117 ? 3.217 -7.926 -13.477 1 98.06 117 THR B N 1
ATOM 2114 C CA . THR B 1 117 ? 2.668 -7.5 -14.758 1 98.06 117 THR B CA 1
ATOM 2115 C C . THR B 1 117 ? 3.785 -7.18 -15.75 1 98.06 117 THR B C 1
ATOM 2117 O O . THR B 1 117 ? 4.648 -6.344 -15.469 1 98.06 117 THR B O 1
ATOM 2120 N N . THR B 1 118 ? 3.742 -7.824 -16.828 1 97.38 118 THR B N 1
ATOM 2121 C CA . THR B 1 118 ? 4.715 -7.633 -17.891 1 97.38 118 THR B CA 1
ATOM 2122 C C . THR B 1 118 ? 4.148 -8.109 -19.234 1 97.38 118 THR B C 1
ATOM 2124 O O . THR B 1 118 ? 2.947 -7.992 -19.484 1 97.38 118 THR B O 1
ATOM 2127 N N . THR B 1 119 ? 4.996 -8.438 -20.25 1 96.31 119 THR B N 1
ATOM 2128 C CA . THR B 1 119 ? 4.586 -9.047 -21.516 1 96.31 119 THR B CA 1
ATOM 2129 C C . THR B 1 119 ? 5.137 -10.469 -21.625 1 96.31 119 THR B C 1
ATOM 2131 O O . THR B 1 119 ? 6.105 -10.82 -20.953 1 96.31 119 THR B O 1
ATOM 2134 N N . PRO B 1 120 ? 4.414 -11.266 -22.469 1 94.94 120 PRO B N 1
ATOM 2135 C CA . PRO B 1 120 ? 4.945 -12.617 -22.672 1 94.94 120 PRO B CA 1
ATOM 2136 C C . PRO B 1 120 ? 6.422 -12.617 -23.062 1 94.94 120 PRO B C 1
ATOM 2138 O O . PRO B 1 120 ? 7.199 -13.438 -22.562 1 94.94 120 PRO B O 1
ATOM 2141 N N . ALA B 1 121 ? 6.852 -11.695 -23.844 1 95 121 ALA B N 1
ATOM 2142 C CA . ALA B 1 121 ? 8.234 -11.633 -24.328 1 95 121 ALA B CA 1
ATOM 2143 C C . ALA B 1 121 ? 9.18 -11.172 -23.219 1 95 121 ALA B C 1
ATOM 2145 O O . ALA B 1 121 ? 10.336 -11.586 -23.172 1 95 121 ALA B O 1
ATOM 2146 N N . ASP B 1 122 ? 8.719 -10.398 -22.297 1 97.19 122 ASP B N 1
ATOM 2147 C CA . ASP B 1 122 ? 9.57 -9.781 -21.281 1 97.19 122 ASP B CA 1
ATOM 2148 C C . ASP B 1 122 ? 9.609 -10.633 -20.016 1 97.19 122 ASP B C 1
ATOM 2150 O O . ASP B 1 122 ? 10.508 -10.469 -19.172 1 97.19 122 ASP B O 1
ATOM 2154 N N . LEU B 1 123 ? 8.664 -11.562 -19.859 1 96.62 123 LEU B N 1
ATOM 2155 C CA . LEU B 1 123 ? 8.516 -12.328 -18.625 1 96.62 123 LEU B CA 1
ATOM 2156 C C . LEU B 1 123 ? 9.812 -13.047 -18.266 1 96.62 123 LEU B C 1
ATOM 2158 O O . LEU B 1 123 ? 10.281 -12.961 -17.141 1 96.62 123 LEU B O 1
ATOM 2162 N N . PRO B 1 124 ? 10.477 -13.68 -19.234 1 96.56 124 PRO B N 1
ATOM 2163 C CA . PRO B 1 124 ? 11.695 -14.406 -18.875 1 96.56 124 PRO B CA 1
ATOM 2164 C C . PRO B 1 124 ? 12.766 -13.508 -18.266 1 96.56 124 PRO B C 1
ATOM 2166 O O . PRO B 1 124 ? 13.594 -13.969 -17.469 1 96.56 124 PRO B O 1
ATOM 2169 N N . HIS B 1 125 ? 12.75 -12.258 -18.547 1 97.31 125 HIS B N 1
ATOM 2170 C CA . HIS B 1 125 ? 13.766 -11.32 -18.078 1 97.31 125 HIS B CA 1
ATOM 2171 C C . HIS B 1 125 ? 13.43 -10.82 -16.672 1 97.31 125 HIS B C 1
ATOM 2173 O O . HIS B 1 125 ? 14.328 -10.422 -15.922 1 97.31 125 HIS B O 1
ATOM 2179 N N . HIS B 1 126 ? 12.172 -10.805 -16.266 1 97.88 126 HIS B N 1
ATOM 2180 C CA . HIS B 1 126 ? 11.75 -10.297 -14.969 1 97.88 126 HIS B CA 1
ATOM 2181 C C . HIS B 1 126 ? 11.539 -11.445 -13.977 1 97.88 126 HIS B C 1
ATOM 2183 O O . HIS B 1 126 ? 11.578 -11.227 -12.766 1 97.88 126 HIS B O 1
ATOM 2189 N N . GLU B 1 127 ? 11.359 -12.625 -14.5 1 97 127 GLU B N 1
ATOM 2190 C CA . GLU B 1 127 ? 10.969 -13.781 -13.703 1 97 127 GLU B CA 1
ATOM 2191 C C . GLU B 1 127 ? 12.016 -14.109 -12.641 1 97 127 GLU B C 1
ATOM 2193 O O . GLU B 1 127 ? 11.672 -14.383 -11.492 1 97 127 GLU B O 1
ATOM 2198 N N . PRO B 1 128 ? 13.312 -14.086 -12.953 1 96.88 128 PRO B N 1
ATOM 2199 C CA . PRO B 1 128 ? 14.281 -14.469 -11.922 1 96.88 128 PRO B 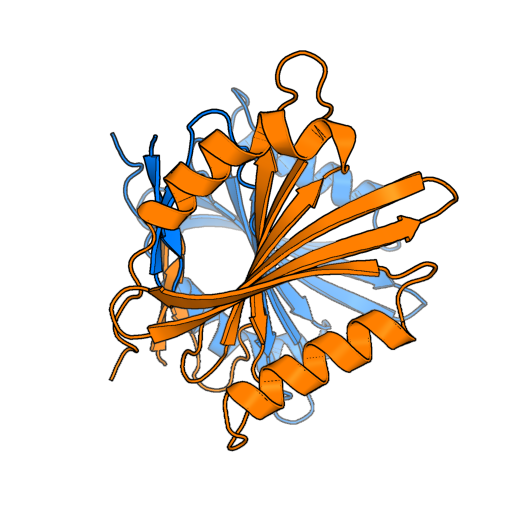CA 1
ATOM 2200 C C . PRO B 1 128 ? 14.219 -13.57 -10.688 1 96.88 128 PRO B C 1
ATOM 2202 O O . PRO B 1 128 ? 14.219 -14.07 -9.562 1 96.88 128 PRO B O 1
ATOM 2205 N N . ALA B 1 129 ? 14.164 -12.297 -10.859 1 97.25 129 ALA B N 1
ATOM 2206 C CA . ALA B 1 129 ? 14.078 -11.375 -9.727 1 97.25 129 ALA B CA 1
ATOM 2207 C C . ALA B 1 129 ? 12.781 -11.57 -8.953 1 97.25 129 ALA B C 1
ATOM 2209 O O . ALA B 1 129 ? 12.773 -11.547 -7.719 1 97.25 129 ALA B O 1
ATOM 2210 N N . TRP B 1 130 ? 11.75 -11.766 -9.68 1 98.12 130 TRP B N 1
ATOM 2211 C CA . TRP B 1 130 ? 10.453 -12.008 -9.055 1 98.12 130 TRP B CA 1
ATOM 2212 C C . TRP B 1 130 ? 10.477 -13.281 -8.219 1 98.12 130 TRP B C 1
ATOM 2214 O O . TRP B 1 130 ? 10 -13.297 -7.082 1 98.12 130 TRP B O 1
ATOM 2224 N N . LYS B 1 131 ? 10.977 -14.359 -8.773 1 97.44 131 LYS B N 1
ATOM 2225 C CA . LYS B 1 131 ? 11.062 -15.633 -8.062 1 97.44 131 LYS B CA 1
ATOM 2226 C C . LYS B 1 131 ? 11.867 -15.5 -6.773 1 97.44 131 LYS B C 1
ATOM 2228 O O . LYS B 1 131 ? 11.492 -16.047 -5.738 1 97.44 131 LYS B O 1
ATOM 2233 N N . GLN B 1 132 ? 12.891 -14.781 -6.895 1 97.12 132 GLN B N 1
ATOM 2234 C CA . GLN B 1 132 ? 13.711 -14.555 -5.707 1 97.12 132 GLN B CA 1
ATOM 2235 C C . GLN B 1 132 ? 12.906 -13.852 -4.617 1 97.12 132 GLN B C 1
ATOM 2237 O O . GLN B 1 132 ? 12.938 -14.258 -3.455 1 97.12 132 GLN B O 1
ATOM 2242 N N . ALA B 1 133 ? 12.227 -12.781 -4.957 1 98.31 133 ALA B N 1
ATOM 2243 C CA . ALA B 1 133 ? 11.398 -12.055 -3.998 1 98.31 133 ALA B CA 1
ATOM 2244 C C . ALA B 1 133 ? 10.344 -12.977 -3.385 1 98.31 133 ALA B C 1
ATOM 2246 O O . ALA B 1 133 ? 10.203 -13.047 -2.162 1 98.31 133 ALA B O 1
ATOM 2247 N N . MET B 1 134 ? 9.695 -13.758 -4.242 1 98.25 134 MET B N 1
ATOM 2248 C CA . MET B 1 134 ? 8.602 -14.609 -3.799 1 98.25 134 MET B CA 1
ATOM 2249 C C . MET B 1 134 ? 9.117 -15.727 -2.895 1 98.25 134 MET B C 1
ATOM 2251 O O . MET B 1 134 ? 8.422 -16.141 -1.963 1 98.25 134 MET B O 1
ATOM 2255 N N . GLN B 1 135 ? 10.289 -16.156 -3.176 1 97.5 135 GLN B N 1
ATOM 2256 C CA . GLN B 1 135 ? 10.859 -17.234 -2.381 1 97.5 135 GLN B CA 1
ATOM 2257 C C . GLN B 1 135 ? 11.172 -16.781 -0.962 1 97.5 135 GLN B C 1
ATOM 2259 O O . GLN B 1 135 ? 11.234 -17.594 -0.036 1 97.5 135 GLN B O 1
ATOM 2264 N N . THR B 1 136 ? 11.375 -15.523 -0.839 1 98.12 136 THR B N 1
ATOM 2265 C CA . THR B 1 136 ? 11.742 -15 0.472 1 98.12 136 THR B CA 1
ATOM 2266 C C . THR B 1 136 ? 10.508 -14.57 1.252 1 98.12 136 THR B C 1
ATOM 2268 O O . THR B 1 136 ? 10.602 -14.203 2.424 1 98.12 136 THR B O 1
ATOM 2271 N N . LEU B 1 137 ? 9.352 -14.594 0.649 1 98.12 137 LEU B N 1
ATOM 2272 C CA . LEU B 1 137 ? 8.125 -14.125 1.296 1 98.12 137 LEU B CA 1
ATOM 2273 C C . LEU B 1 137 ? 7.746 -15.031 2.463 1 98.12 137 LEU B C 1
ATOM 2275 O O . LEU B 1 137 ? 7.562 -16.234 2.283 1 98.12 137 LEU B O 1
ATOM 2279 N N . VAL B 1 138 ? 7.625 -14.461 3.641 1 97.38 138 VAL B N 1
ATOM 2280 C CA . VAL B 1 138 ? 7.234 -15.18 4.848 1 97.38 138 VAL B CA 1
ATOM 2281 C C . VAL B 1 138 ? 6.004 -14.516 5.465 1 97.38 138 VAL B C 1
ATOM 2283 O O . VAL B 1 138 ? 6.086 -13.398 5.984 1 97.38 138 VAL B O 1
ATOM 2286 N N . PRO B 1 139 ? 4.848 -15.227 5.402 1 95.75 139 PRO B N 1
ATOM 2287 C CA . PRO B 1 139 ? 3.672 -14.664 6.066 1 95.75 139 PRO B CA 1
ATOM 2288 C C . PRO B 1 139 ? 3.871 -14.492 7.57 1 95.75 139 PRO B C 1
ATOM 2290 O O . PRO B 1 139 ? 4.516 -15.32 8.211 1 95.75 139 PRO B O 1
ATOM 2293 N N . ARG B 1 140 ? 3.342 -13.422 8.055 1 92.94 140 ARG B N 1
ATOM 2294 C CA . ARG B 1 140 ? 3.355 -13.172 9.492 1 92.94 140 ARG B CA 1
ATOM 2295 C C . ARG B 1 140 ? 2.066 -13.664 10.148 1 92.94 140 ARG B C 1
ATOM 2297 O O . ARG B 1 140 ? 1.017 -13.711 9.5 1 92.94 140 ARG B O 1
ATOM 2304 N N . PRO B 1 141 ? 2.23 -13.992 11.422 1 85.06 141 PRO B N 1
ATOM 2305 C CA . PRO B 1 141 ? 0.993 -14.352 12.117 1 85.06 141 PRO B CA 1
ATOM 2306 C C . PRO B 1 141 ? 0.029 -13.172 12.25 1 85.06 141 PRO B C 1
ATOM 2308 O O . PRO B 1 141 ? 0.462 -12.023 12.328 1 85.06 141 PRO B O 1
ATOM 2311 N N . THR B 1 142 ? -1.271 -13.453 12.07 1 76.62 142 THR B N 1
ATOM 2312 C CA . THR B 1 142 ? -2.275 -12.422 12.289 1 76.62 142 THR B CA 1
ATOM 2313 C C . THR B 1 142 ? -2.293 -11.984 13.75 1 76.62 142 THR B C 1
ATOM 2315 O O . THR B 1 142 ? -2.262 -12.82 14.648 1 76.62 142 THR B O 1
ATOM 2318 N N . PRO B 1 143 ? -2.154 -10.57 13.906 1 63.69 143 PRO B N 1
ATOM 2319 C CA . PRO B 1 143 ? -2.16 -10.141 15.305 1 63.69 143 PRO B CA 1
ATOM 2320 C C . PRO B 1 143 ? -3.379 -10.641 16.078 1 63.69 143 PRO B C 1
ATOM 2322 O O . PRO B 1 143 ? -4.465 -10.773 15.5 1 63.69 143 PRO B O 1
ATOM 2325 N N . SER B 1 144 ? -3.209 -11.477 17.188 1 55 144 SER B N 1
ATOM 2326 C CA . SER B 1 144 ? -4.27 -11.953 18.062 1 55 144 SER B CA 1
ATOM 2327 C C . SER B 1 144 ? -5.129 -10.805 18.578 1 55 144 SER B C 1
ATOM 2329 O O . SER B 1 144 ? -4.637 -9.688 18.75 1 55 144 SER B O 1
#

Organism: Pseudomonas aeruginosa (strain ATCC 15692 / DSM 22644 / CIP 104116 / JCM 14847 / LMG 12228 / 1C / PRS 101 / PAO1) (NCBI:txid208964)

pLDDT: mean 95.99, std 5.26, range [54.53, 98.88]

Sequence (288 aa):
MTLYRLHEADLEIPDAWQDQSINIFKLPASGPAREASFVISRDASQGDAPFADYVARQLENAEKQLPGFKLHKRWDINIHGHAAVLLDYQWQREGRDLMLRQVFIERRPAVLITTLTTTPADLPHHEPAWKQAMQTLVPRPTPSMTLYRLHEADLEIPDAWQDQSINIFKLPASGPAREASFVISRDASQGDAPFADYVARQLENAEKQLPGFKLHKRWDINIHGHAAVLLDYQWQREGRDLMLRQVFIERRPAVLITTLTTTPADLPHHEPAWKQAMQTLVPRPTPS

Secondary structure (DSSP, 8-state):
-EEEE-SSEEEEE-TTSEE--EEEEEEPPBTTB--EEEEEEEEGGGTTS-HHHHHHHHHHHHHHHSTT-EEEEEEEEEETTEEEEEEEEEEEETTEEEEEEEEEE--SSSEEEEEEEE-TTTHHHHHHHHHHHHHH-EEPPPP-/-EEEE-SSEEEEE-TTSEE--EEEEEEPPBTTB--EEEEEEEEGGGTTS-HHHHHHHHHHHHHHHSTT-EEEEEEEEEETTEEEEEEEEEEEETTEEEEEEEEEE--SSSEEEEEEEE-TTTHHHHHHHHHHHHHH-EEPPPP-

Radius of gyration: 20.51 Å; Cα contacts (8 Å, |Δi|>4): 593; chains: 2; bounding box: 45×53×47 Å

Foldseek 3Di:
DDWDDDPVDIDDDDPPDDDFDKDKDWACAFVVFHIKIKMKTWAQVCPPPDPVVVVVVVVVVCVVPFAPKDWDDWDWDDDQNWTKIWTWMWGDDPRAIKIWTKMWTDDPSTIMIMIIIGHPVRCVRCVVVVVVVSNVDDDDDDDD/DDWDDDPVDIDDDDPPDDDFDKDKDWACAFVVFHIKIKMKTWAQVCPPPDPVVVVVVVVVVCVVPFAPKDWDDWDWDDDQNWTKIWTWMWGDDPRAIKIWTKMWTDDPSTIMIMIIIGHPVRCVRCVVVVVVVSNPDDDDDDDD

Solvent-accessible surface area (backbone atoms only — not comparable to full-atom values): 15313 Å² total; per-residue (Å²): 108,39,86,42,46,47,66,59,28,36,27,37,39,59,73,75,44,44,78,62,36,36,42,32,31,41,35,63,60,41,89,90,23,67,62,34,37,40,36,40,37,62,40,60,81,47,73,89,53,55,69,70,57,42,51,49,50,53,52,52,49,46,57,74,70,35,48,75,51,44,81,77,45,78,42,85,48,70,60,96,87,25,54,27,39,39,39,32,34,32,27,47,56,97,88,39,67,36,23,39,43,34,35,44,33,61,37,85,85,34,32,38,35,38,36,40,40,39,29,76,86,29,37,78,63,50,42,62,64,48,50,54,26,58,71,47,49,42,77,48,82,69,86,128,107,39,86,41,46,47,68,58,29,37,28,36,39,59,74,75,43,42,79,62,34,37,42,32,29,41,35,62,59,43,88,91,22,67,61,34,37,40,36,40,37,62,40,58,81,46,72,88,52,53,68,70,57,41,50,50,50,54,51,53,50,47,56,72,70,34,49,74,52,44,81,74,45,78,43,83,48,72,58,95,87,25,56,28,38,39,38,32,35,34,28,45,56,96,88,38,67,36,24,39,43,33,36,42,34,61,40,83,84,33,31,38,34,38,36,40,42,40,28,74,85,31,38,77,63,51,42,63,64,48,52,54,25,59,69,48,49,41,78,48,81,69,85,127

Nearest PDB structures (foldseek):
  1tu1-assembly1_A  TM=9.874E-01  e=1.313E-24  Pseudomonas aeruginosa PAO1
  6e8a-assembly2_B-2  TM=6.694E-01  e=1.562E-06  Salmonella enterica subsp. enterica serovar Typhimurium
  6e8a-assembly1_A-3  TM=5.968E-01  e=1.841E-06  Salmonella enterica subsp. enterica serovar Typhimurium
  2xb3-assembly1_A  TM=6.161E-01  e=4.432E-04  Thermosynechococcus vestitus BP-1
  7f9o-assembly1_a 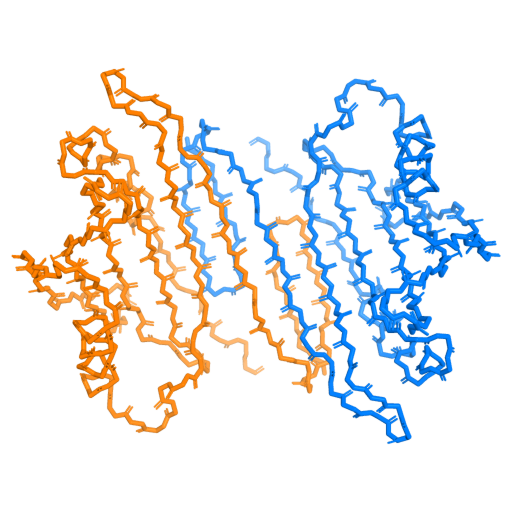 TM=5.349E-01  e=6.506E-04  Hordeum vulgare subsp. spontaneum

InterPro domains:
  IPR014894 Inner membrane lipoprotein DcrB/EagT6 [PF08786] (8-136)
  IPR016123 Mog1/PsbP, alpha/beta/alpha sandwich [SSF55724] (1-141)